Protein AF-A0A813AGC0-F1 (afdb_monomer_lite)

Sequence (281 aa):
GHTFVMYTVPADVFLQMTEVKMHEELVEAGVLTEFDEWCRTERAARELSTRKGGYVIIVESATHQSLLWAGLSMRDVPGEGEFTLDGDRVWIGRMMTQMVWSKLFYFLEHRQFHNYRFLLNAQAVYFRALDVEPIDGLVPGFDTEIDPSVDCKGFMMERFLHQNGLRNIFERDAAGWPPICFAAMSNNVVVLQALLDRKVDINQATTKPATEVNLPAKLTALGIACILRNNEAVELLLCARAQVNYKDGFGGNALHTACAGDNPRGVRLLCHARANVNQQS

Foldseek 3Di:
DDDQWKWWAWVVVVVPDPDQDFPVVCVVVVRIDTDDLCVLLVVLLVLLDLDPDDFTWIDRHRPDIDTDAFQCSLLRASLPTDDPDPVVLQVSLVSLQVSLVVSLVSCVVVVVLVVNLLSQLQVCSNCPNSPHDRDFCPQPDQDDPDDCVVCVLVSVLSSLCRRSVHPDQADADPQQDGSLLSCLSNLVLSNNVSSVVVVDDQQRWRQHAPNSNRRFGSQGSLLNNLLSLSVSSNLSSLVSPHDQCRQTNVRDGSLVSNVNNVHPSSNVSSVVSVRDPPRDD

Structure (mmCIF, N/CA/C/O backbone):
data_AF-A0A813AGC0-F1
#
_entry.id   AF-A0A813AGC0-F1
#
loop_
_atom_site.group_PDB
_atom_site.id
_atom_site.type_symbol
_atom_site.label_atom_id
_atom_site.label_alt_id
_atom_site.label_comp_id
_atom_site.label_asym_id
_atom_site.label_entity_id
_atom_site.label_seq_id
_atom_site.pdbx_PDB_ins_code
_atom_site.Cartn_x
_atom_site.Cartn_y
_atom_site.Cartn_z
_atom_site.occupancy
_atom_site.B_iso_or_equiv
_atom_site.auth_seq_id
_atom_site.auth_comp_id
_atom_site.auth_asym_id
_atom_site.auth_atom_id
_atom_site.pdbx_PDB_model_num
ATOM 1 N N . GLY A 1 1 ? -15.251 -5.584 33.536 1.00 33.78 1 GLY A N 1
ATOM 2 C CA . GLY A 1 1 ? -14.244 -4.672 32.971 1.00 33.78 1 GLY A CA 1
ATOM 3 C C . GLY A 1 1 ? -14.934 -3.353 32.761 1.00 33.78 1 GLY A C 1
ATOM 4 O O . GLY A 1 1 ? -16.037 -3.375 32.240 1.00 33.78 1 GLY A O 1
ATOM 5 N N . HIS A 1 2 ? -14.377 -2.256 33.263 1.00 31.81 2 HIS A N 1
ATOM 6 C CA . HIS A 1 2 ? -14.987 -0.943 33.080 1.00 31.81 2 HIS A CA 1
ATOM 7 C C . HIS A 1 2 ? -14.823 -0.534 31.615 1.00 31.81 2 HIS A C 1
ATOM 9 O O . HIS A 1 2 ? -13.709 -0.273 31.169 1.00 31.81 2 HIS A O 1
ATOM 15 N N . THR A 1 3 ? -15.918 -0.563 30.863 1.00 39.88 3 THR A N 1
ATOM 16 C CA . THR A 1 3 ? -16.031 0.087 29.561 1.00 39.88 3 THR A CA 1
ATOM 17 C C . THR A 1 3 ? -15.958 1.589 29.804 1.00 39.88 3 THR A C 1
ATOM 19 O O . THR A 1 3 ? -16.807 2.157 30.489 1.00 39.88 3 THR A O 1
ATOM 22 N N . PHE A 1 4 ? -14.893 2.222 29.319 1.00 44.91 4 PHE A N 1
ATOM 23 C CA . PHE A 1 4 ? -14.800 3.675 29.307 1.00 44.91 4 PHE A CA 1
ATOM 24 C C . PHE A 1 4 ? -15.655 4.175 28.149 1.00 44.91 4 PHE A C 1
ATOM 26 O O . PHE A 1 4 ? -15.356 3.897 26.990 1.00 44.91 4 PHE A O 1
ATOM 33 N N . VAL A 1 5 ? -16.738 4.866 28.486 1.00 50.81 5 VAL A N 1
ATOM 34 C CA . VAL A 1 5 ? -17.589 5.555 27.521 1.00 50.81 5 VAL A CA 1
ATOM 35 C C . VAL A 1 5 ? -16.774 6.699 26.925 1.00 50.81 5 VAL A C 1
ATOM 37 O O . VAL A 1 5 ? -16.296 7.571 27.652 1.00 50.81 5 VAL A O 1
ATOM 40 N N . MET A 1 6 ? -16.554 6.658 25.615 1.00 52.59 6 MET A N 1
ATOM 41 C CA . MET A 1 6 ? -15.842 7.712 24.895 1.00 52.59 6 MET A CA 1
ATOM 42 C C . MET A 1 6 ? -16.833 8.805 24.477 1.00 52.59 6 MET A C 1
ATOM 44 O O . MET A 1 6 ? -18.033 8.563 24.355 1.00 52.59 6 MET A O 1
ATOM 48 N N . TYR A 1 7 ? -16.332 10.016 24.241 1.00 61.09 7 TYR A N 1
ATOM 49 C CA . TYR A 1 7 ? -17.153 11.129 23.771 1.00 61.09 7 TYR A CA 1
ATOM 50 C C . TYR A 1 7 ? -16.430 11.942 22.698 1.00 61.09 7 TYR A C 1
ATOM 52 O O . TYR A 1 7 ? -15.201 12.041 22.712 1.00 61.09 7 TYR A O 1
ATOM 60 N N . THR A 1 8 ? -17.191 12.575 21.803 1.00 55.06 8 THR A N 1
ATOM 61 C CA . THR A 1 8 ? -16.670 13.572 20.851 1.00 55.06 8 THR A CA 1
ATOM 62 C C . THR A 1 8 ? -17.192 14.976 21.171 1.00 55.06 8 THR A C 1
ATOM 64 O O . THR A 1 8 ? -18.313 15.129 21.649 1.00 55.06 8 THR A O 1
ATOM 67 N N . VAL A 1 9 ? -16.374 16.003 20.896 1.00 59.22 9 VAL A N 1
ATOM 68 C CA . VAL A 1 9 ? -16.728 17.434 20.983 1.00 59.22 9 VAL A CA 1
ATOM 69 C C . VAL A 1 9 ? -16.458 18.089 19.626 1.00 59.22 9 VAL A C 1
ATOM 71 O O . VAL A 1 9 ? -15.374 17.884 19.067 1.00 59.22 9 VAL A O 1
ATOM 74 N N . PRO A 1 10 ? -17.380 18.903 19.084 1.00 58.00 10 PRO A N 1
ATOM 75 C CA . PRO A 1 10 ? -17.116 19.712 17.899 1.00 58.00 10 PRO A CA 1
ATOM 76 C C . PRO A 1 10 ? -15.896 20.632 18.082 1.00 58.00 10 PRO A C 1
ATOM 78 O O . PRO A 1 10 ? -15.748 21.313 19.095 1.00 58.00 10 PRO A O 1
ATOM 81 N N . ALA A 1 11 ? -14.999 20.665 17.093 1.00 48.38 11 ALA A N 1
ATOM 82 C CA . ALA A 1 11 ? -13.735 21.398 17.209 1.00 48.38 11 ALA A CA 1
ATOM 83 C C . ALA A 1 11 ? -13.924 22.910 17.438 1.00 48.38 11 ALA A C 1
ATOM 85 O O . ALA A 1 11 ? -13.095 23.538 18.081 1.00 48.38 11 ALA A O 1
ATOM 86 N N . ASP A 1 12 ? -15.007 23.498 16.941 1.00 53.84 12 ASP A N 1
ATOM 87 C CA . ASP A 1 12 ? -15.393 24.889 17.183 1.00 53.84 12 ASP A CA 1
ATOM 88 C C . ASP A 1 12 ? -15.776 25.153 18.643 1.00 53.84 12 ASP A C 1
ATOM 90 O O . ASP A 1 12 ? -15.388 26.190 19.177 1.00 53.84 12 ASP A O 1
ATOM 94 N N . VAL A 1 13 ? -16.446 24.205 19.307 1.00 62.44 13 VAL A N 1
ATOM 95 C CA . VAL A 1 13 ? -16.727 24.277 20.750 1.00 62.44 13 VAL A CA 1
ATOM 96 C C . VAL A 1 13 ? -15.416 24.270 21.527 1.00 62.44 13 VAL A C 1
ATOM 98 O O . VAL A 1 13 ? -15.214 25.138 22.369 1.00 62.44 13 VAL A O 1
ATOM 101 N N . PHE A 1 14 ? -14.491 23.363 21.193 1.00 59.25 14 PHE A N 1
ATOM 102 C CA . PHE A 1 14 ? -13.180 23.283 21.847 1.00 59.25 14 PHE A CA 1
ATOM 103 C C . PHE A 1 14 ? -12.310 24.523 21.600 1.00 59.25 14 PHE A C 1
ATOM 105 O O . PHE A 1 14 ? -11.710 25.057 22.525 1.00 59.25 14 PHE A O 1
ATOM 112 N N . LEU A 1 15 ? -12.263 25.031 20.367 1.00 56.47 15 LEU A N 1
ATOM 113 C CA . LEU A 1 15 ? -11.483 26.226 20.019 1.00 56.47 15 LEU A CA 1
ATOM 114 C C . LEU A 1 15 ? -12.014 27.506 20.680 1.00 56.47 15 LEU A C 1
ATOM 116 O O . LEU A 1 15 ? -11.281 28.488 20.783 1.00 56.47 15 LEU A O 1
ATOM 120 N N . GLN A 1 16 ? -13.273 27.502 21.119 1.00 67.25 16 GLN A N 1
ATOM 121 C CA . GLN A 1 16 ? -13.880 28.581 21.898 1.00 67.25 16 GLN A CA 1
ATOM 122 C C . GLN A 1 16 ? -13.709 28.391 23.413 1.00 67.25 16 GLN A C 1
ATOM 124 O O . GLN A 1 16 ? -14.067 29.288 24.177 1.00 67.25 16 GLN A O 1
ATOM 129 N N . MET A 1 17 ? -13.163 27.257 23.871 1.00 70.62 17 MET A N 1
ATOM 130 C CA . MET A 1 17 ? -12.882 27.038 25.288 1.00 70.62 17 MET A CA 1
ATOM 131 C C . MET A 1 17 ? -11.704 27.909 25.712 1.00 70.62 17 MET A C 1
ATOM 133 O O . MET A 1 17 ? -10.555 27.679 25.344 1.00 70.62 17 MET A O 1
ATOM 137 N N . THR A 1 18 ? -12.003 28.921 26.517 1.00 69.88 18 THR A N 1
ATOM 138 C CA . THR A 1 18 ? -10.994 29.772 27.154 1.00 69.88 18 THR A CA 1
ATOM 139 C C . THR A 1 18 ? -10.397 29.129 28.405 1.00 69.88 18 THR A C 1
ATOM 141 O O . THR A 1 18 ? -9.347 29.562 28.868 1.00 69.88 18 THR A O 1
ATOM 144 N N . GLU A 1 19 ? -11.053 28.096 28.941 1.00 68.25 19 GLU A N 1
ATOM 145 C CA . GLU A 1 19 ? -10.657 27.333 30.127 1.00 68.25 19 GLU A CA 1
ATOM 146 C C . GLU A 1 19 ? -10.985 25.845 29.918 1.00 68.25 19 GLU A C 1
ATOM 148 O O . GLU A 1 19 ? -11.931 25.504 29.201 1.00 68.25 19 GLU A O 1
ATOM 153 N N . VAL A 1 20 ? -10.198 24.952 30.529 1.00 60.94 20 VAL A N 1
ATOM 154 C CA . VAL A 1 20 ? -10.435 23.500 30.466 1.00 60.94 20 VAL A CA 1
ATOM 155 C C . VAL A 1 20 ? -11.707 23.179 31.251 1.00 60.94 20 VAL A C 1
ATOM 157 O O . VAL A 1 20 ? -11.738 23.388 32.460 1.00 60.94 20 VAL A O 1
ATOM 160 N N . LYS A 1 21 ? -12.736 22.661 30.570 1.00 69.12 21 LYS A N 1
ATOM 161 C CA . LYS A 1 21 ? -13.969 22.172 31.207 1.00 69.12 21 LYS A CA 1
ATOM 162 C C . LYS A 1 21 ? -13.903 20.670 31.435 1.00 69.12 21 LYS A C 1
ATOM 164 O O . LYS A 1 21 ? -13.330 19.935 30.625 1.00 69.12 21 LYS A O 1
ATOM 169 N N . MET A 1 22 ? -14.511 20.231 32.525 1.00 65.62 22 MET A N 1
ATOM 170 C CA . MET A 1 22 ? -14.626 18.830 32.905 1.00 65.62 22 MET A CA 1
ATOM 171 C C . MET A 1 22 ? -15.635 18.097 32.018 1.00 65.62 22 MET A C 1
ATOM 173 O O . MET A 1 22 ? -16.535 18.696 31.429 1.00 65.62 22 MET A O 1
ATOM 177 N N . HIS A 1 23 ? -15.495 16.770 31.944 1.00 64.19 23 HIS A N 1
ATOM 178 C CA . HIS A 1 23 ? -16.375 15.917 31.138 1.00 64.19 23 HIS A CA 1
ATOM 179 C C . HIS A 1 23 ? -17.858 16.103 31.512 1.00 64.19 23 HIS A C 1
ATOM 181 O O . HIS A 1 23 ? -18.689 16.245 30.624 1.00 64.19 23 HIS A O 1
ATOM 187 N N . GLU A 1 24 ? -18.172 16.200 32.809 1.00 74.12 24 GLU A N 1
ATOM 188 C CA . GLU A 1 24 ? -19.539 16.376 33.318 1.00 74.12 24 GLU A CA 1
ATOM 189 C C . GLU A 1 24 ? -20.174 17.669 32.799 1.00 74.12 24 GLU A C 1
ATOM 191 O O . GLU A 1 24 ? -21.316 17.663 32.350 1.00 74.12 24 GLU A O 1
ATOM 196 N N . GLU A 1 25 ? -19.406 18.760 32.775 1.00 74.94 25 GLU A N 1
ATOM 197 C CA . GLU A 1 25 ? -19.872 20.073 32.318 1.00 74.94 25 GLU A CA 1
ATOM 198 C C . GLU A 1 25 ? -20.175 20.076 30.813 1.00 74.94 25 GLU A C 1
ATOM 200 O O . GLU A 1 25 ? -21.075 20.773 30.344 1.00 74.94 25 GLU A O 1
ATOM 205 N N . LEU A 1 26 ? -19.422 19.292 30.037 1.00 72.19 26 LEU A N 1
ATOM 206 C CA . LEU A 1 26 ? -19.638 19.134 28.601 1.00 72.19 26 LEU A CA 1
ATOM 207 C C . LEU A 1 26 ? -20.802 18.167 28.297 1.00 72.19 26 LEU A C 1
ATOM 209 O O . LEU A 1 26 ? -21.486 18.353 27.287 1.00 72.19 26 LEU A O 1
ATOM 213 N N . VAL A 1 27 ? -21.065 17.181 29.169 1.00 73.56 27 VAL A N 1
ATOM 214 C CA . VAL A 1 27 ? -22.250 16.304 29.082 1.00 73.56 27 VAL A CA 1
ATOM 215 C C . VAL A 1 27 ? -23.502 17.125 29.381 1.00 73.56 27 VAL A C 1
ATOM 217 O O . VAL A 1 27 ? -24.442 17.111 28.589 1.00 73.56 27 VAL A O 1
ATOM 220 N N . GLU A 1 28 ? -23.506 17.895 30.474 1.00 79.50 28 GLU A N 1
ATOM 221 C CA . GLU A 1 28 ? -24.631 18.766 30.847 1.00 79.50 28 GLU A CA 1
ATOM 222 C C . GLU A 1 28 ? -24.927 19.828 29.785 1.00 79.50 28 GLU A C 1
ATOM 224 O O . GLU A 1 28 ? -26.087 20.150 29.528 1.00 79.50 28 GLU A O 1
ATOM 229 N N . ALA A 1 29 ? -23.891 20.345 29.121 1.00 79.06 29 ALA A N 1
ATOM 230 C CA . ALA A 1 29 ? -24.046 21.289 28.020 1.00 79.06 29 ALA A CA 1
ATOM 231 C C . ALA A 1 29 ? -24.594 20.650 26.727 1.00 79.06 29 ALA A C 1
ATOM 233 O O . ALA A 1 29 ? -24.856 21.373 25.764 1.00 79.06 29 ALA A O 1
ATOM 234 N N . GLY A 1 30 ? -24.754 19.322 26.673 1.00 75.62 30 GLY A N 1
ATOM 235 C CA . GLY A 1 30 ? -25.270 18.601 25.507 1.00 75.62 30 GLY A CA 1
ATOM 236 C C . GLY A 1 30 ? -24.356 18.674 24.282 1.00 75.62 30 GLY A C 1
ATOM 237 O O . GLY A 1 30 ? -24.814 18.482 23.157 1.00 75.62 30 GLY A O 1
ATOM 238 N N . VAL A 1 31 ? -23.075 18.995 24.484 1.00 72.25 31 VAL A N 1
ATOM 239 C CA . VAL A 1 31 ? -22.084 19.119 23.402 1.00 72.25 31 VAL A CA 1
ATOM 240 C C . VAL A 1 31 ? -21.266 17.843 23.209 1.00 72.25 31 VAL A C 1
ATOM 242 O O . VAL A 1 31 ? -20.584 17.721 22.192 1.00 72.25 31 VAL A O 1
ATOM 245 N N . LEU A 1 32 ? -21.335 16.904 24.162 1.00 60.94 32 LEU A N 1
ATOM 246 C CA . LEU A 1 32 ? -20.742 15.574 24.045 1.00 60.94 32 LEU A CA 1
ATOM 247 C C . LEU A 1 32 ? -21.699 14.597 23.368 1.00 60.94 32 LEU A C 1
ATOM 249 O O . LEU A 1 32 ? -22.874 14.516 23.714 1.00 60.94 32 LEU A O 1
ATOM 253 N N . THR A 1 33 ? -21.170 13.820 22.426 1.00 60.75 33 THR A N 1
ATOM 254 C CA . THR A 1 33 ? -21.867 12.669 21.830 1.00 60.75 33 THR A CA 1
ATOM 255 C C . THR A 1 33 ? -21.205 11.381 22.311 1.00 60.75 33 THR A C 1
ATOM 257 O O . THR A 1 33 ? -19.990 11.253 22.157 1.00 60.75 33 THR A O 1
ATOM 260 N N . GLU A 1 34 ? -21.990 10.483 22.918 1.00 58.28 34 GLU A N 1
ATOM 261 C CA . GLU A 1 34 ? -21.559 9.180 23.453 1.00 58.28 34 GLU A CA 1
ATOM 262 C C . GLU A 1 34 ? -21.082 8.238 22.335 1.00 58.28 34 GLU A C 1
ATOM 264 O O . GLU A 1 34 ? -21.604 8.272 21.220 1.00 58.28 34 GLU A O 1
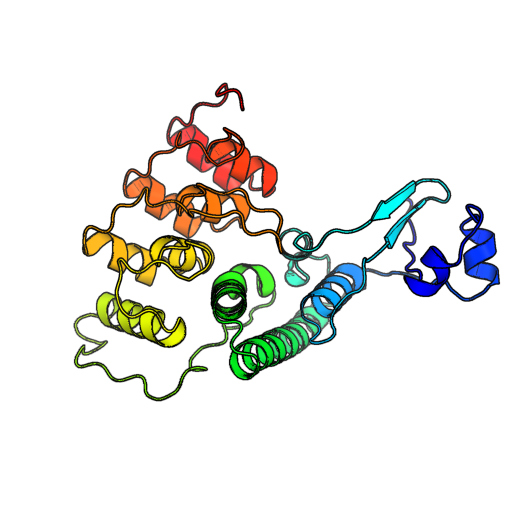ATOM 269 N N . PHE A 1 35 ? -20.061 7.433 22.621 1.00 54.59 35 PHE A N 1
ATOM 270 C CA . PHE A 1 35 ? -19.273 6.716 21.621 1.00 54.59 35 PHE A CA 1
ATOM 271 C C . PHE A 1 35 ? -19.237 5.212 21.925 1.00 54.59 35 PHE A C 1
ATOM 273 O O . PHE A 1 35 ? -18.461 4.755 22.766 1.00 54.59 35 PHE A O 1
ATOM 280 N N . ASP A 1 36 ? -20.066 4.452 21.208 1.00 49.91 36 ASP A N 1
ATOM 281 C CA . ASP A 1 36 ? -20.099 2.982 21.228 1.00 49.91 36 ASP A CA 1
ATOM 282 C C . ASP A 1 36 ? -19.210 2.378 20.111 1.00 49.91 36 ASP A C 1
ATOM 284 O O . ASP A 1 36 ? -18.580 3.110 19.346 1.00 49.91 36 ASP A O 1
ATOM 288 N N . GLU A 1 37 ? -19.134 1.040 19.984 1.00 46.91 37 GLU A N 1
ATOM 289 C CA . GLU A 1 37 ? -18.290 0.261 19.032 1.00 46.91 37 GLU A CA 1
ATOM 290 C C . GLU A 1 37 ? -18.328 0.737 17.557 1.00 46.91 37 GLU A C 1
ATOM 292 O O . GLU A 1 37 ? -17.420 0.474 16.763 1.00 46.91 37 GLU A O 1
ATOM 297 N N . TRP A 1 38 ? -19.331 1.543 17.221 1.00 53.25 38 TRP A N 1
ATOM 298 C CA . TRP A 1 38 ? -19.457 2.395 16.039 1.00 53.25 38 TRP A CA 1
ATOM 299 C C . TRP A 1 38 ? -18.263 3.371 15.801 1.00 53.25 38 TRP A C 1
ATOM 301 O O . TRP A 1 38 ? -18.062 3.863 14.685 1.00 53.25 38 TRP A O 1
ATOM 311 N N . CYS A 1 39 ? -17.393 3.560 16.799 1.00 68.25 39 CYS A N 1
ATOM 312 C CA . CYS A 1 39 ? -16.131 4.317 16.807 1.00 68.25 39 CYS A CA 1
ATOM 313 C C . CYS A 1 39 ? -15.268 4.189 15.541 1.00 68.25 39 CYS A C 1
ATOM 315 O O . CYS A 1 39 ? -14.821 5.190 14.968 1.00 68.25 39 CYS A O 1
ATOM 317 N N . ARG A 1 40 ? -14.960 2.952 15.126 1.00 78.75 40 ARG A N 1
ATOM 318 C CA . ARG A 1 40 ? -14.000 2.715 14.032 1.00 78.75 40 ARG A CA 1
ATOM 319 C C . ARG A 1 40 ? -14.590 3.170 12.702 1.00 78.75 40 ARG A C 1
ATOM 321 O O . ARG A 1 40 ? -13.905 3.819 11.910 1.00 78.75 40 ARG A O 1
ATOM 328 N N . THR A 1 41 ? -15.871 2.875 12.486 1.00 79.44 41 THR A N 1
ATOM 329 C CA . THR A 1 41 ? -16.622 3.272 11.289 1.00 79.44 41 THR A CA 1
ATOM 330 C C . THR A 1 41 ? -16.806 4.782 11.225 1.00 79.44 41 THR A C 1
ATOM 332 O O . THR A 1 41 ? -16.596 5.366 10.167 1.00 79.44 41 THR A O 1
ATOM 335 N N . GLU A 1 42 ? -17.112 5.442 12.342 1.00 76.62 42 GLU A N 1
ATOM 336 C CA . GLU A 1 42 ? -17.197 6.906 12.419 1.00 76.62 42 GLU A CA 1
ATOM 337 C C . GLU A 1 42 ? -15.865 7.601 12.154 1.00 76.62 42 GLU A C 1
ATOM 339 O O . GLU A 1 42 ? -15.805 8.549 11.366 1.00 76.62 42 GLU A O 1
ATOM 344 N N . ARG A 1 43 ? -14.777 7.114 12.761 1.00 77.94 43 ARG A N 1
ATOM 345 C CA . ARG A 1 43 ? -13.421 7.611 12.487 1.00 77.94 43 ARG A CA 1
ATOM 346 C C . ARG A 1 43 ? -13.087 7.477 11.006 1.00 77.94 43 ARG A C 1
ATOM 348 O O . ARG A 1 43 ? -12.656 8.448 10.383 1.00 77.94 43 ARG A O 1
ATOM 355 N N . ALA A 1 44 ? -13.339 6.302 10.428 1.00 83.50 44 ALA A N 1
ATOM 356 C CA . ALA A 1 44 ? -13.151 6.068 9.002 1.00 83.50 44 ALA A CA 1
ATOM 357 C C . ALA A 1 44 ? -14.026 7.006 8.155 1.00 83.50 44 ALA A C 1
ATOM 359 O O . ALA A 1 44 ? -13.533 7.599 7.198 1.00 83.50 44 ALA A O 1
ATOM 360 N N . ALA A 1 45 ? -15.288 7.220 8.536 1.00 82.75 45 ALA A N 1
ATOM 361 C CA . ALA A 1 45 ? -16.196 8.138 7.856 1.00 82.75 45 ALA A CA 1
ATOM 362 C C . ALA A 1 45 ? -15.710 9.588 7.902 1.00 82.75 45 ALA A C 1
ATOM 364 O O . ALA A 1 45 ? -15.832 10.317 6.914 1.00 82.75 45 ALA A O 1
ATOM 365 N N . ARG A 1 46 ? -15.117 10.018 9.021 1.00 79.25 46 ARG A N 1
ATOM 366 C CA . ARG A 1 46 ? -14.567 11.369 9.158 1.00 79.25 46 ARG A CA 1
ATOM 367 C C . ARG A 1 46 ? -13.360 11.584 8.255 1.00 79.25 46 ARG A C 1
ATOM 369 O O . ARG A 1 46 ? -13.293 12.624 7.601 1.00 79.25 46 ARG A O 1
ATOM 376 N N . GLU A 1 47 ? -12.451 10.614 8.193 1.00 79.81 47 GLU A N 1
ATOM 377 C CA . GLU A 1 47 ? -11.258 10.673 7.339 1.00 79.81 47 GLU A CA 1
ATOM 378 C C . GLU A 1 47 ? -11.599 10.553 5.842 1.00 79.81 47 GLU A C 1
ATOM 380 O O . GLU A 1 47 ? -11.067 11.295 5.010 1.00 79.81 47 GLU A O 1
ATOM 385 N N . LEU A 1 48 ? -12.542 9.674 5.491 1.00 86.31 48 LEU A N 1
ATOM 386 C CA . LEU A 1 48 ? -13.024 9.483 4.119 1.00 86.31 48 LEU A CA 1
ATOM 387 C C . LEU A 1 48 ? -14.033 10.557 3.683 1.00 86.31 48 LEU A C 1
ATOM 389 O O . LEU A 1 48 ? -14.411 10.611 2.513 1.00 86.31 48 LEU A O 1
ATOM 393 N N . SER A 1 49 ? -14.445 11.459 4.577 1.00 83.50 49 SER A N 1
ATOM 394 C CA . SER A 1 49 ? -15.338 12.568 4.243 1.00 83.50 49 SER A CA 1
ATOM 395 C C . SER A 1 49 ? -14.709 13.497 3.205 1.00 83.50 49 SER A C 1
ATOM 397 O O . SER A 1 49 ? -13.525 13.830 3.265 1.00 83.50 49 SER A O 1
ATOM 399 N N . THR A 1 50 ? -15.505 13.996 2.261 1.00 78.50 50 THR A N 1
ATOM 400 C CA . THR A 1 50 ? -15.068 15.007 1.282 1.00 78.50 50 THR A CA 1
ATOM 401 C C . THR A 1 50 ? -14.886 16.399 1.901 1.00 78.50 50 THR A C 1
ATOM 403 O O . THR A 1 50 ? -14.241 17.257 1.299 1.00 78.50 50 THR A O 1
ATOM 406 N N . ARG A 1 51 ? -15.387 16.632 3.125 1.00 70.19 51 ARG A N 1
ATOM 407 C CA . ARG A 1 51 ? -15.235 17.905 3.847 1.00 70.19 51 ARG A CA 1
ATOM 408 C C . ARG A 1 51 ? -13.807 18.063 4.380 1.00 70.19 51 ARG A C 1
ATOM 410 O O . ARG A 1 51 ? -13.287 17.169 5.044 1.00 70.19 51 ARG A O 1
ATOM 417 N N . LYS A 1 52 ? -13.180 19.223 4.150 1.00 56.75 52 LYS A N 1
ATOM 418 C CA . LYS A 1 52 ? -11.889 19.560 4.771 1.00 56.75 52 LYS A CA 1
ATOM 419 C C . LYS A 1 52 ? -12.066 19.745 6.281 1.00 56.75 52 LYS A C 1
ATOM 421 O O . LYS A 1 52 ? -12.776 20.651 6.697 1.00 56.75 52 LYS A O 1
ATOM 426 N N . GLY A 1 53 ? -11.357 18.938 7.066 1.00 53.56 53 GLY A N 1
ATOM 427 C CA . GLY A 1 53 ? -10.987 19.277 8.437 1.00 53.56 53 GLY A CA 1
ATOM 428 C C . GLY A 1 53 ? -12.019 18.932 9.507 1.00 53.56 53 GLY A C 1
ATOM 429 O O . GLY A 1 53 ? -13.139 19.437 9.547 1.00 53.56 53 GLY A O 1
ATOM 430 N N . GLY A 1 54 ? -11.586 18.086 10.425 1.00 51.31 54 GLY A N 1
ATOM 431 C CA . GLY A 1 54 ? -11.987 18.106 11.821 1.00 51.31 54 GLY A CA 1
ATOM 432 C C . GLY A 1 54 ? -11.049 17.177 12.550 1.00 51.31 54 GLY A C 1
ATOM 433 O O . GLY A 1 54 ? -10.959 16.007 12.190 1.00 51.31 54 GLY A O 1
ATOM 434 N N . TYR A 1 55 ? -10.319 17.713 13.516 1.00 53.34 55 TYR A N 1
ATOM 435 C CA . TYR A 1 55 ? -9.605 16.873 14.457 1.00 53.34 55 TYR A CA 1
ATOM 436 C C . TYR A 1 55 ? -10.644 16.100 15.265 1.00 53.34 55 TYR A C 1
ATOM 438 O O . TYR A 1 55 ? -11.655 16.675 15.672 1.00 53.34 55 TYR A O 1
ATOM 446 N N . VAL A 1 56 ? -10.425 14.802 15.449 1.00 57.22 56 VAL A N 1
ATOM 447 C CA . VAL A 1 56 ? -11.228 14.029 16.397 1.00 57.22 56 VAL A CA 1
ATOM 448 C C . VAL A 1 56 ? -10.532 14.175 17.737 1.00 57.22 56 VAL A C 1
ATOM 450 O O . VAL A 1 56 ? -9.350 13.874 17.845 1.00 57.22 56 VAL A O 1
ATOM 453 N N . ILE A 1 57 ? -11.230 14.685 18.741 1.00 58.72 57 ILE A N 1
ATOM 454 C CA . ILE A 1 57 ? -10.737 14.640 20.115 1.00 58.72 57 ILE A CA 1
ATOM 455 C C . ILE A 1 57 ? -11.240 13.322 20.692 1.00 58.72 57 ILE A C 1
ATOM 457 O O . ILE A 1 57 ? -12.446 13.081 20.681 1.00 58.72 57 ILE A O 1
ATOM 461 N N . ILE A 1 58 ? -10.326 12.472 21.153 1.00 58.91 58 ILE A N 1
ATOM 462 C CA . ILE A 1 58 ? -10.677 11.335 21.999 1.00 58.91 58 ILE A CA 1
ATOM 463 C C . ILE A 1 58 ? -10.613 11.813 23.443 1.00 58.91 58 ILE A C 1
ATOM 465 O O . ILE A 1 58 ? -9.582 12.308 23.897 1.00 58.91 58 ILE A O 1
ATOM 469 N N . VAL A 1 59 ? -11.711 11.635 24.168 1.00 57.28 59 VAL A N 1
ATOM 470 C CA . VAL A 1 59 ? -11.760 11.804 25.621 1.00 57.28 59 VAL A CA 1
ATOM 471 C C . VAL A 1 59 ? -11.762 10.408 26.243 1.00 57.28 59 VAL A C 1
ATOM 473 O O . VAL A 1 59 ? -12.778 9.721 26.205 1.00 57.28 59 VAL A O 1
ATOM 476 N N . GLU A 1 60 ? -10.615 9.964 26.762 1.00 55.19 60 GLU A N 1
ATOM 477 C CA . GLU A 1 60 ? -10.467 8.648 27.414 1.00 55.19 60 GLU A CA 1
ATOM 478 C C . GLU A 1 60 ? -10.842 8.707 28.901 1.00 55.19 60 GLU A C 1
ATOM 480 O O . GLU A 1 60 ? -11.263 7.717 29.497 1.00 55.19 60 GLU A O 1
ATOM 485 N N . SER A 1 61 ? -10.690 9.880 29.517 1.00 53.81 61 SER A N 1
ATOM 486 C CA . SER A 1 61 ? -11.164 10.166 30.869 1.00 53.81 61 SER A CA 1
ATOM 487 C C . SER A 1 61 ? -11.361 11.668 31.062 1.00 53.81 61 SER A C 1
ATOM 489 O O . SER A 1 61 ? -10.934 12.474 30.232 1.00 53.81 61 SER A O 1
ATOM 491 N N . ALA A 1 62 ? -11.940 12.062 32.200 1.00 54.44 62 ALA A N 1
ATOM 492 C CA . ALA A 1 62 ? -12.104 13.470 32.562 1.00 54.44 62 ALA A CA 1
ATOM 493 C C . ALA A 1 62 ? -10.787 14.276 32.542 1.00 54.44 62 ALA A C 1
ATOM 495 O O . ALA A 1 62 ? -10.825 15.493 32.387 1.00 54.44 62 ALA A O 1
ATOM 496 N N . THR A 1 63 ? -9.628 13.617 32.659 1.00 63.56 63 THR A N 1
ATOM 497 C CA . THR A 1 63 ? -8.299 14.252 32.647 1.00 63.56 63 THR A CA 1
ATOM 498 C C . THR A 1 63 ? -7.419 13.823 31.473 1.00 63.56 63 THR A C 1
ATOM 500 O O . THR A 1 63 ? -6.289 14.301 31.360 1.00 63.56 63 THR A O 1
ATOM 503 N N . HIS A 1 64 ? -7.902 12.939 30.595 1.00 55.19 64 HIS A N 1
ATOM 504 C CA . HIS A 1 64 ? -7.129 12.416 29.473 1.00 55.19 64 HIS A CA 1
ATOM 505 C C . HIS A 1 64 ? -7.860 12.648 28.153 1.00 55.19 64 HIS A C 1
ATOM 507 O O . HIS A 1 64 ? -8.752 11.894 27.764 1.00 55.19 64 HIS A O 1
ATOM 513 N N . GLN A 1 65 ? -7.465 13.725 27.479 1.00 58.44 65 GLN A N 1
ATOM 514 C CA . GLN A 1 65 ? -7.972 14.121 26.172 1.00 58.44 65 GLN A CA 1
ATOM 515 C C . GLN A 1 65 ? -6.806 14.099 25.187 1.00 58.44 65 GLN A C 1
ATOM 517 O O . GLN A 1 65 ? -5.759 14.697 25.447 1.00 58.44 65 GLN A O 1
ATOM 522 N N . SER A 1 66 ? -6.972 13.416 24.061 1.00 61.16 66 SER A N 1
ATOM 523 C CA . SER A 1 66 ? -5.958 13.318 23.018 1.00 61.16 66 SER A CA 1
ATOM 524 C C . SER A 1 66 ? -6.526 13.766 21.673 1.00 61.16 66 SER A C 1
ATOM 526 O O . SER A 1 66 ? -7.684 13.527 21.332 1.00 61.16 66 SER A O 1
ATOM 528 N N . LEU A 1 67 ? -5.705 14.474 20.899 1.00 56.16 67 LEU A N 1
ATOM 529 C CA . LEU A 1 67 ? -6.045 14.836 19.530 1.00 56.16 67 LEU A CA 1
ATOM 530 C C . LEU A 1 67 ? -5.724 13.640 18.634 1.00 56.16 67 LEU A C 1
ATOM 532 O O . LEU A 1 67 ? -4.565 13.232 18.535 1.00 56.16 67 LEU A O 1
ATOM 536 N N . LEU A 1 68 ? -6.724 13.096 17.954 1.00 58.62 68 LEU A N 1
ATOM 537 C CA . LEU A 1 68 ? -6.518 12.091 16.928 1.00 58.62 68 LEU A CA 1
ATOM 538 C C . LEU A 1 68 ? -5.979 12.770 15.666 1.00 58.62 68 LEU A C 1
ATOM 540 O O . LEU A 1 68 ? -6.619 13.649 15.079 1.00 58.62 68 LEU A O 1
ATOM 544 N N . TRP A 1 69 ? -4.795 12.345 15.243 1.00 55.00 69 TRP A N 1
ATOM 545 C CA . TRP A 1 69 ? -4.188 12.766 13.984 1.00 55.00 69 TRP A CA 1
ATOM 546 C C . TRP A 1 69 ? -4.703 11.917 12.815 1.00 55.00 69 TRP A C 1
ATOM 548 O O . TRP A 1 69 ? -5.044 10.744 12.986 1.00 55.00 69 TRP A O 1
ATOM 558 N N . ALA A 1 70 ? -4.724 12.509 11.617 1.00 51.59 70 ALA A N 1
ATOM 559 C CA . ALA A 1 70 ? -5.029 11.799 10.378 1.00 51.59 70 ALA A CA 1
ATOM 560 C C . ALA A 1 70 ? -4.035 10.637 10.157 1.00 51.59 70 ALA A C 1
ATOM 562 O O . ALA A 1 70 ? -2.831 10.794 10.370 1.00 51.59 70 ALA A O 1
ATOM 563 N N . GLY A 1 71 ? -4.548 9.461 9.775 1.00 53.38 71 GLY A N 1
ATOM 564 C CA . GLY A 1 71 ? -3.757 8.246 9.532 1.00 53.38 71 GLY A CA 1
ATOM 565 C C . GLY A 1 71 ? -3.909 7.145 10.590 1.00 53.38 71 GLY A C 1
ATOM 566 O O . GLY A 1 71 ? -3.509 6.008 10.342 1.00 53.38 71 GLY A O 1
ATOM 567 N N . LEU A 1 72 ? -4.541 7.426 11.737 1.00 54.19 72 LEU A N 1
ATOM 568 C CA . LEU A 1 72 ? -4.851 6.404 12.747 1.00 54.19 72 LEU A CA 1
ATOM 569 C C . LEU A 1 72 ? -5.957 5.437 12.292 1.00 54.19 72 LEU A C 1
ATOM 571 O O . LEU A 1 72 ? -5.990 4.301 12.767 1.00 54.19 72 LEU A O 1
ATOM 575 N N . SER A 1 73 ? -6.843 5.820 11.359 1.00 60.16 73 SER A N 1
ATOM 576 C CA . SER A 1 73 ? -7.848 4.888 10.808 1.00 60.16 73 SER A CA 1
ATOM 577 C C . SER A 1 73 ? -7.241 3.660 10.129 1.00 60.16 73 SER A C 1
ATOM 579 O O . SER A 1 73 ? -7.848 2.597 10.162 1.00 60.16 73 SER A O 1
ATOM 581 N N . MET A 1 74 ? -6.034 3.771 9.562 1.00 69.19 74 MET A N 1
ATOM 582 C CA . MET A 1 74 ? -5.352 2.641 8.922 1.00 69.19 74 MET A CA 1
ATOM 583 C C . MET A 1 74 ? -4.837 1.607 9.930 1.00 69.19 74 MET A C 1
ATOM 585 O O . MET A 1 74 ? -4.553 0.474 9.545 1.00 69.19 74 MET A O 1
ATOM 589 N N . ARG A 1 75 ? -4.723 1.982 11.212 1.00 73.38 75 ARG A N 1
ATOM 590 C CA . ARG A 1 75 ? -4.415 1.051 12.304 1.00 73.38 75 ARG A CA 1
ATOM 591 C C . ARG A 1 75 ? -5.677 0.384 12.842 1.00 73.38 75 ARG A C 1
ATOM 593 O O . ARG A 1 75 ? -5.700 -0.835 12.964 1.00 73.38 75 ARG A O 1
ATOM 600 N N . ASP A 1 76 ? -6.728 1.168 13.089 1.00 78.50 76 ASP A N 1
ATOM 601 C CA . ASP A 1 76 ? -7.978 0.690 13.695 1.00 78.50 76 ASP A CA 1
ATOM 602 C C . ASP A 1 76 ? -9.128 0.611 12.686 1.00 78.50 76 ASP A C 1
ATOM 604 O O . ASP A 1 76 ? -10.155 1.283 12.823 1.00 78.50 76 ASP A O 1
ATOM 608 N N . VAL A 1 77 ? -8.962 -0.203 11.648 1.00 86.62 77 VAL A N 1
ATOM 609 C CA . VAL A 1 77 ? -9.968 -0.302 10.585 1.00 86.62 77 VAL A CA 1
ATOM 610 C C . VAL A 1 77 ? -11.263 -0.957 11.090 1.00 86.62 77 VAL A C 1
ATOM 612 O O . VAL A 1 77 ? -11.201 -1.832 11.961 1.00 86.62 77 VAL A O 1
ATOM 615 N N . PRO A 1 78 ? -12.440 -0.576 10.549 1.00 88.06 78 PRO A N 1
ATOM 616 C CA . PRO A 1 78 ? -13.731 -1.050 11.054 1.00 88.06 78 PRO A CA 1
ATOM 617 C C . PRO A 1 78 ? -13.897 -2.569 11.069 1.00 88.06 78 PRO A C 1
ATOM 619 O O . PRO A 1 78 ? -14.438 -3.113 12.025 1.00 88.06 78 PRO A O 1
ATOM 622 N N . GLY A 1 79 ? -13.399 -3.274 10.050 1.00 88.88 79 GLY A N 1
ATOM 623 C CA . GLY A 1 79 ? -13.562 -4.727 9.964 1.00 88.88 79 GLY A CA 1
ATOM 624 C C . GLY A 1 79 ? -12.793 -5.520 11.019 1.00 88.88 79 GLY A C 1
ATOM 625 O O . GLY A 1 79 ? -13.136 -6.669 11.275 1.00 88.88 79 GLY A O 1
ATOM 626 N N . GLU A 1 80 ? -11.789 -4.936 11.669 1.00 87.81 80 GLU A N 1
ATOM 627 C CA . GLU A 1 80 ? -11.059 -5.599 12.760 1.00 87.81 80 GLU A CA 1
ATOM 628 C C . GLU A 1 80 ? -11.655 -5.310 14.147 1.00 87.81 80 GLU A C 1
ATOM 630 O O . GLU A 1 80 ? -11.080 -5.722 15.151 1.00 87.81 80 GLU A O 1
ATOM 635 N N . GLY A 1 81 ? -12.784 -4.596 14.215 1.00 83.19 81 GLY A N 1
ATOM 636 C CA . GLY A 1 81 ? -13.544 -4.429 15.451 1.00 83.19 81 GLY A CA 1
ATOM 637 C C . GLY A 1 81 ? -14.213 -5.724 15.918 1.00 83.19 81 GLY A C 1
ATOM 638 O O . GLY A 1 81 ? -14.355 -6.683 15.152 1.00 83.19 81 GLY A O 1
ATOM 639 N N . GLU A 1 82 ? -14.642 -5.734 17.178 1.00 78.62 82 GLU A N 1
ATOM 640 C CA . GLU A 1 82 ? -15.582 -6.736 17.678 1.00 78.62 82 GLU A CA 1
ATOM 641 C C . GLU A 1 82 ? -16.983 -6.401 17.147 1.00 78.62 82 GLU A C 1
ATOM 643 O O . GLU A 1 82 ? -17.352 -5.234 17.040 1.00 78.62 82 GLU A O 1
ATOM 648 N N . PHE A 1 83 ? -17.727 -7.424 16.726 1.00 73.00 83 PHE A N 1
ATOM 649 C CA . PHE A 1 83 ? -19.078 -7.275 16.192 1.00 73.00 83 PHE A CA 1
ATOM 650 C C . PHE A 1 83 ? -20.020 -8.088 17.063 1.00 73.00 83 PHE A C 1
ATOM 652 O O . PHE A 1 83 ? -19.854 -9.301 17.187 1.00 73.00 83 PHE A O 1
ATOM 659 N N . THR A 1 84 ? -21.033 -7.431 17.621 1.00 75.00 84 THR A N 1
ATOM 660 C CA . THR A 1 84 ? -22.090 -8.124 18.369 1.00 75.00 84 THR A CA 1
ATOM 661 C C . THR A 1 84 ? -22.982 -8.951 17.431 1.00 75.00 84 THR A C 1
ATOM 663 O O . THR A 1 84 ? -23.457 -10.023 17.808 1.00 75.00 84 THR A O 1
ATOM 666 N N . LEU A 1 85 ? -23.191 -8.481 16.193 1.00 73.38 85 LEU A N 1
ATOM 667 C CA . LEU A 1 85 ? -23.965 -9.165 15.157 1.00 73.38 85 LEU A CA 1
ATOM 668 C C . LEU A 1 85 ? -23.143 -9.299 13.869 1.00 73.38 85 LEU A C 1
ATOM 670 O O . LEU A 1 85 ? -22.741 -8.304 13.268 1.00 73.38 85 LEU A O 1
ATOM 674 N N . ASP A 1 86 ? -22.973 -10.527 13.374 1.00 71.69 86 ASP A N 1
ATOM 675 C CA . ASP A 1 86 ? -22.218 -10.789 12.135 1.00 71.69 86 ASP A CA 1
ATOM 676 C C . ASP A 1 86 ? -22.800 -10.065 10.904 1.00 71.69 86 ASP A C 1
ATOM 678 O O . ASP A 1 86 ? -22.072 -9.718 9.972 1.00 71.69 86 ASP A O 1
ATOM 682 N N . GLY A 1 87 ? -24.110 -9.788 10.906 1.00 76.25 87 GLY A N 1
ATOM 683 C CA . GLY A 1 87 ? -24.787 -9.052 9.835 1.00 76.25 87 GLY A CA 1
ATOM 684 C C . GLY A 1 87 ? -24.332 -7.595 9.688 1.00 76.25 87 GLY A C 1
ATOM 685 O O . GLY A 1 87 ? -24.389 -7.050 8.581 1.00 76.25 87 GLY A O 1
ATOM 686 N N . ASP A 1 88 ? -23.827 -6.974 10.756 1.00 80.56 88 ASP A N 1
ATOM 687 C CA . ASP A 1 88 ? -23.387 -5.573 10.739 1.00 80.56 88 ASP A CA 1
ATOM 688 C C . ASP A 1 88 ? -22.117 -5.396 9.904 1.00 80.56 88 ASP A C 1
ATOM 690 O O . ASP A 1 88 ? -21.936 -4.372 9.245 1.00 80.56 88 ASP A O 1
ATOM 694 N N . ARG A 1 89 ? -21.276 -6.434 9.826 1.00 84.25 89 ARG A N 1
ATOM 695 C CA . ARG A 1 89 ? -20.060 -6.448 9.002 1.00 84.25 89 ARG A CA 1
ATOM 696 C C . ARG A 1 89 ? -20.361 -6.172 7.531 1.00 84.25 89 ARG A C 1
ATOM 698 O O . ARG A 1 89 ? -19.653 -5.394 6.895 1.00 84.25 89 ARG A O 1
ATOM 705 N N . VAL A 1 90 ? -21.452 -6.738 7.013 1.00 87.19 90 VAL A N 1
ATOM 706 C CA . VAL A 1 90 ? -21.896 -6.528 5.625 1.00 87.19 90 VAL A CA 1
ATOM 707 C C . VAL A 1 90 ? -22.340 -5.079 5.406 1.00 87.19 90 VAL A C 1
ATOM 709 O O . VAL A 1 90 ? -22.006 -4.470 4.387 1.00 87.19 90 VAL A O 1
ATOM 712 N N . TRP A 1 91 ? -23.076 -4.498 6.356 1.00 85.44 91 TRP A N 1
ATOM 713 C CA . TRP A 1 91 ? -23.515 -3.102 6.277 1.00 85.44 91 TRP A CA 1
ATOM 714 C C . TRP A 1 91 ? -22.345 -2.125 6.365 1.00 85.44 91 TRP A C 1
ATOM 716 O O . TRP A 1 91 ? -22.252 -1.219 5.533 1.00 85.44 91 TRP A O 1
ATOM 726 N N . ILE A 1 92 ? -21.411 -2.352 7.291 1.00 88.56 92 ILE A N 1
ATOM 727 C CA . ILE A 1 92 ? -20.183 -1.560 7.407 1.00 88.56 92 ILE A CA 1
ATOM 728 C C . ILE A 1 92 ? -19.353 -1.682 6.126 1.00 88.56 92 ILE A C 1
ATOM 730 O O . ILE A 1 92 ? -18.896 -0.666 5.608 1.00 88.56 92 ILE A O 1
ATOM 734 N N . GLY A 1 93 ? -19.228 -2.879 5.546 1.00 91.06 93 GLY A N 1
ATOM 735 C CA . GLY A 1 93 ? -18.575 -3.085 4.249 1.00 91.06 93 GLY A CA 1
ATOM 736 C C . GLY A 1 93 ? -19.185 -2.232 3.132 1.00 91.06 93 GLY A C 1
ATOM 737 O O . GLY A 1 93 ? -18.469 -1.529 2.413 1.00 91.06 93 GLY A O 1
ATOM 738 N N . ARG A 1 94 ? -20.520 -2.199 3.030 1.00 90.62 94 ARG A N 1
ATOM 739 C CA . ARG A 1 94 ? -21.237 -1.350 2.057 1.00 90.62 94 ARG A CA 1
ATOM 740 C C . ARG A 1 94 ? -20.997 0.139 2.299 1.00 90.62 94 ARG A C 1
ATOM 742 O O . ARG A 1 94 ? -20.739 0.873 1.345 1.00 90.62 94 ARG A O 1
ATOM 749 N N . MET A 1 95 ? -21.056 0.588 3.553 1.00 89.25 95 MET A N 1
ATOM 750 C CA . MET A 1 95 ? -20.785 1.983 3.917 1.00 89.25 95 MET A CA 1
ATOM 751 C C . MET A 1 95 ? -19.350 2.377 3.565 1.00 89.25 95 MET A C 1
ATOM 753 O O . MET A 1 95 ? -19.135 3.391 2.903 1.00 89.25 95 MET A O 1
ATOM 757 N N . MET A 1 96 ? -18.373 1.551 3.940 1.00 92.00 96 MET A N 1
ATOM 758 C CA . MET A 1 96 ? -16.960 1.762 3.625 1.00 92.00 96 MET A CA 1
ATOM 759 C C . MET A 1 96 ? -16.728 1.834 2.117 1.00 92.00 96 MET A C 1
ATOM 761 O O . MET A 1 96 ? -16.039 2.743 1.657 1.00 92.00 96 MET A O 1
ATOM 765 N N . THR A 1 97 ? -17.363 0.953 1.340 1.00 94.31 97 THR A N 1
ATOM 766 C CA . THR A 1 97 ? -17.301 0.986 -0.130 1.00 94.31 97 THR A CA 1
ATOM 767 C C . THR A 1 97 ? -17.784 2.331 -0.670 1.00 94.31 97 THR A C 1
ATOM 769 O O . THR A 1 97 ? -17.076 2.972 -1.442 1.00 94.31 97 THR A O 1
ATOM 772 N N . GLN A 1 98 ? -18.952 2.807 -0.227 1.00 91.94 98 GLN A N 1
ATOM 773 C CA . GLN A 1 98 ? -19.517 4.089 -0.670 1.00 91.94 98 GLN A CA 1
ATOM 774 C C . GLN A 1 98 ? -18.632 5.285 -0.295 1.00 91.94 98 GLN A C 1
ATOM 776 O O . GLN A 1 98 ? -18.452 6.203 -1.100 1.00 91.94 98 GLN A O 1
ATOM 781 N N . MET A 1 99 ? -18.052 5.280 0.908 1.00 92.25 99 MET A N 1
ATOM 782 C CA . MET A 1 99 ? -17.177 6.357 1.381 1.00 92.25 99 MET A CA 1
ATOM 783 C C . MET A 1 99 ? -15.850 6.394 0.620 1.00 92.25 99 MET A C 1
ATOM 785 O O . MET A 1 99 ? -15.450 7.461 0.149 1.00 92.25 99 MET A O 1
ATOM 789 N N . VAL A 1 100 ? -15.195 5.242 0.438 1.00 94.50 100 VAL A N 1
ATOM 790 C CA . VAL A 1 100 ? -13.962 5.140 -0.358 1.00 94.50 100 VAL A CA 1
ATOM 791 C C . VAL A 1 100 ? -14.235 5.532 -1.809 1.00 94.50 100 VAL A C 1
ATOM 793 O O . VAL A 1 100 ? -13.514 6.371 -2.347 1.00 94.50 100 VAL A O 1
ATOM 796 N N . TRP A 1 101 ? -15.307 5.013 -2.418 1.00 94.94 101 TRP A N 1
ATOM 797 C CA . TRP A 1 101 ? -15.734 5.369 -3.775 1.00 94.94 101 TRP A CA 1
ATOM 798 C C . TRP A 1 101 ? -15.901 6.883 -3.931 1.00 94.94 101 TRP A C 1
ATOM 800 O O . TRP A 1 101 ? -15.245 7.506 -4.766 1.00 94.94 101 TRP A O 1
ATOM 810 N N . SER A 1 102 ? -16.711 7.502 -3.070 1.00 93.62 102 SER A N 1
ATOM 811 C CA . SER A 1 102 ? -16.981 8.945 -3.113 1.00 93.62 102 SER A CA 1
ATOM 812 C C . SER A 1 102 ? -15.706 9.776 -2.959 1.00 93.62 102 SER A C 1
ATOM 814 O O . SER A 1 102 ? -15.522 10.785 -3.643 1.00 93.62 102 SER A O 1
ATOM 816 N N . LYS A 1 103 ? -14.791 9.349 -2.082 1.00 93.38 103 LYS A N 1
ATOM 817 C CA . LYS A 1 103 ? -13.525 10.045 -1.837 1.00 93.38 103 LYS A CA 1
ATOM 818 C C . LYS A 1 103 ? -12.539 9.901 -3.000 1.00 93.38 103 LYS A C 1
ATOM 820 O O . LYS A 1 103 ? -11.853 10.872 -3.323 1.00 93.38 103 LYS A O 1
ATOM 825 N N . LEU A 1 104 ? -12.494 8.740 -3.658 1.00 95.44 104 LEU A N 1
ATOM 826 C CA . LEU A 1 104 ? -11.699 8.525 -4.871 1.00 95.44 104 LEU A CA 1
ATOM 827 C C . LEU A 1 104 ? -12.162 9.448 -6.005 1.00 95.44 104 LEU A C 1
ATOM 829 O O . LEU A 1 104 ? -11.329 10.146 -6.587 1.00 95.44 104 LEU A O 1
ATOM 833 N N . PHE A 1 105 ? -13.473 9.533 -6.258 1.00 94.81 105 PHE A N 1
ATOM 834 C CA . PHE A 1 105 ? -14.029 10.473 -7.241 1.00 94.81 105 PHE A CA 1
ATOM 835 C C . PHE A 1 105 ? -13.719 11.924 -6.889 1.00 94.81 105 PHE A C 1
ATOM 837 O O . PHE A 1 105 ? -13.219 12.661 -7.737 1.00 94.81 105 PHE A O 1
ATOM 844 N N . TYR A 1 106 ? -13.905 12.310 -5.626 1.00 94.38 106 TYR A N 1
ATOM 845 C CA . TYR A 1 106 ? -13.543 13.645 -5.158 1.00 94.38 106 TYR A CA 1
ATOM 846 C C . TYR A 1 106 ? -12.075 13.984 -5.467 1.00 94.38 106 TYR A C 1
ATOM 848 O O . TYR A 1 106 ? -11.784 15.078 -5.959 1.00 94.38 106 TYR A O 1
ATOM 856 N N . PHE A 1 107 ? -11.136 13.062 -5.223 1.00 94.81 107 PHE A N 1
ATOM 857 C CA . PHE A 1 107 ? -9.728 13.296 -5.547 1.00 94.81 107 PHE A CA 1
ATOM 858 C C . PHE A 1 107 ? -9.479 13.435 -7.053 1.00 94.81 107 PHE A C 1
ATOM 860 O O . PHE A 1 107 ? -8.690 14.298 -7.443 1.00 94.81 107 PHE A O 1
ATOM 867 N N . LEU A 1 108 ? -10.148 12.641 -7.893 1.00 95.06 108 LEU A N 1
ATOM 868 C CA . LEU A 1 108 ? -10.051 12.753 -9.353 1.00 95.06 108 LEU A CA 1
ATOM 869 C C . LEU A 1 108 ? -10.595 14.098 -9.858 1.00 95.06 108 LEU A C 1
ATOM 871 O O . LEU A 1 108 ? -9.891 14.802 -10.584 1.00 95.06 108 LEU A O 1
ATOM 875 N N . GLU A 1 109 ? -11.791 14.499 -9.420 1.00 95.19 109 GLU A N 1
ATOM 876 C CA . GLU A 1 109 ? -12.438 15.770 -9.791 1.00 95.19 109 GLU A CA 1
ATOM 877 C C . GLU A 1 109 ? -11.575 16.985 -9.431 1.00 95.19 109 GLU A C 1
ATOM 879 O O . GLU A 1 109 ? -11.444 17.930 -10.211 1.00 95.19 109 GLU A O 1
ATOM 884 N N . HIS A 1 110 ? -10.916 16.935 -8.271 1.00 94.62 110 HIS A N 1
ATOM 885 C CA . HIS A 1 110 ? -10.063 18.013 -7.769 1.00 94.62 110 HIS A CA 1
ATOM 886 C C . HIS A 1 110 ? -8.592 17.868 -8.184 1.00 94.62 110 HIS A C 1
ATOM 888 O O . HIS A 1 110 ? -7.744 18.617 -7.695 1.00 94.62 110 HIS A O 1
ATOM 894 N N . ARG A 1 111 ? -8.267 16.917 -9.076 1.00 95.38 111 ARG A N 1
ATOM 895 C CA . ARG A 1 111 ? -6.906 16.659 -9.590 1.00 95.38 111 ARG A CA 1
ATOM 896 C C . ARG A 1 111 ? -5.873 16.368 -8.488 1.00 95.38 111 ARG A C 1
ATOM 898 O O . ARG A 1 111 ? -4.681 16.631 -8.650 1.00 95.38 111 ARG A O 1
ATOM 905 N N . GLN A 1 112 ? -6.308 15.792 -7.368 1.00 93.81 112 GLN A N 1
ATOM 906 C CA . GLN A 1 112 ? -5.457 15.371 -6.250 1.00 93.81 112 GLN A CA 1
ATOM 907 C C . GLN A 1 112 ? -4.893 13.964 -6.497 1.00 93.81 112 GLN A C 1
ATOM 909 O O . GLN A 1 112 ? -5.168 13.020 -5.759 1.00 93.81 112 GLN A O 1
ATOM 914 N N . PHE A 1 113 ? -4.098 13.811 -7.558 1.00 94.62 113 PHE A N 1
ATOM 915 C CA . PHE A 1 113 ? -3.690 12.490 -8.050 1.00 94.62 113 PHE A CA 1
ATOM 916 C C . PHE A 1 113 ? -2.851 11.672 -7.061 1.00 94.62 113 PHE A C 1
ATOM 918 O O . PHE A 1 113 ? -2.956 10.452 -7.055 1.00 94.62 113 PHE A O 1
ATOM 925 N N . HIS A 1 114 ? -2.022 12.312 -6.228 1.00 94.12 114 HIS A N 1
ATOM 926 C CA . HIS A 1 114 ? -1.285 11.593 -5.182 1.00 94.12 114 HIS A CA 1
ATOM 927 C C . HIS A 1 114 ? -2.246 10.961 -4.168 1.00 94.12 114 HIS A C 1
ATOM 929 O O . HIS A 1 114 ? -2.190 9.759 -3.936 1.00 94.12 114 HIS A O 1
ATOM 935 N N . ASN A 1 115 ? -3.180 11.755 -3.636 1.00 93.12 115 ASN A N 1
ATOM 936 C CA . ASN A 1 115 ? -4.156 11.296 -2.650 1.00 93.12 115 ASN A CA 1
ATOM 937 C C . ASN A 1 115 ? -5.089 10.223 -3.231 1.00 93.12 115 ASN A C 1
ATOM 939 O O . ASN A 1 115 ? -5.407 9.252 -2.550 1.00 93.12 115 ASN A O 1
ATOM 943 N N . TYR A 1 116 ? -5.463 10.363 -4.508 1.00 95.75 116 TYR A N 1
ATOM 944 C CA . TYR A 1 116 ? -6.177 9.327 -5.252 1.00 95.75 116 TYR A CA 1
ATOM 945 C C . TYR A 1 116 ? -5.385 8.013 -5.298 1.00 95.75 116 TYR A C 1
ATOM 947 O O . TYR A 1 116 ? -5.904 6.994 -4.857 1.00 95.75 116 TYR A O 1
ATOM 955 N N . ARG A 1 117 ? -4.124 8.030 -5.765 1.00 96.12 117 ARG A N 1
ATOM 956 C CA . ARG A 1 117 ? -3.270 6.826 -5.807 1.00 96.12 117 ARG A CA 1
ATOM 957 C C . ARG A 1 117 ? -3.106 6.220 -4.420 1.00 96.12 117 ARG A C 1
ATOM 959 O O . ARG A 1 117 ? -3.207 5.011 -4.261 1.00 96.12 117 ARG A O 1
ATOM 966 N N . PHE A 1 118 ? -2.867 7.051 -3.414 1.00 94.50 118 PHE A N 1
ATOM 967 C CA . PHE A 1 118 ? -2.699 6.600 -2.042 1.00 94.50 118 PHE A CA 1
ATOM 968 C C . PHE A 1 118 ? -3.951 5.863 -1.542 1.00 94.50 118 PHE A C 1
ATOM 970 O O . PHE A 1 118 ? -3.851 4.714 -1.125 1.00 94.50 118 PHE A O 1
ATOM 977 N N . LEU A 1 119 ? -5.141 6.461 -1.669 1.00 94.56 119 LEU A N 1
ATOM 978 C CA . LEU A 1 119 ? -6.392 5.821 -1.249 1.00 94.56 119 LEU A CA 1
ATOM 979 C C . LEU A 1 119 ? -6.730 4.580 -2.090 1.00 94.56 119 LEU A C 1
ATOM 981 O O . LEU A 1 119 ? -7.136 3.566 -1.527 1.00 94.56 119 LEU A O 1
ATOM 985 N N . LEU A 1 120 ? -6.517 4.632 -3.409 1.00 96.94 120 LEU A N 1
ATOM 986 C CA . LEU A 1 120 ? -6.767 3.515 -4.327 1.00 96.94 120 LEU A CA 1
ATOM 987 C C . LEU A 1 120 ? -5.964 2.277 -3.916 1.00 96.94 120 LEU A C 1
ATOM 989 O O . LEU A 1 120 ? -6.490 1.166 -3.925 1.00 96.94 120 LEU A O 1
ATOM 993 N N . ASN A 1 121 ? -4.703 2.469 -3.524 1.00 96.75 121 ASN A N 1
ATOM 994 C CA . ASN A 1 121 ? -3.838 1.375 -3.098 1.00 96.75 121 ASN A CA 1
ATOM 995 C C . ASN A 1 121 ? -3.993 1.040 -1.608 1.00 96.75 121 ASN A C 1
ATOM 997 O O . ASN A 1 121 ? -3.641 -0.057 -1.206 1.00 96.75 121 ASN A O 1
ATOM 1001 N N . ALA A 1 122 ? -4.557 1.915 -0.777 1.00 94.25 122 ALA A N 1
ATOM 1002 C CA . ALA A 1 122 ? -4.814 1.622 0.635 1.00 94.25 122 ALA A CA 1
ATOM 1003 C C . ALA A 1 122 ? -6.090 0.788 0.878 1.00 94.25 122 ALA A C 1
ATOM 1005 O O . ALA A 1 122 ? -6.409 0.473 2.024 1.00 94.25 122 ALA A O 1
ATOM 1006 N N . GLN A 1 123 ? -6.832 0.404 -0.166 1.00 94.81 123 GLN A N 1
ATOM 1007 C CA . GLN A 1 123 ? -8.098 -0.333 -0.031 1.00 94.81 123 GLN A CA 1
ATOM 1008 C C . GLN A 1 123 ? -7.961 -1.661 0.724 1.00 94.81 123 GLN A C 1
ATOM 1010 O O . GLN A 1 123 ? -8.822 -1.984 1.537 1.00 94.81 123 GLN A O 1
ATOM 1015 N N . ALA A 1 124 ? -6.851 -2.388 0.536 1.00 93.06 124 ALA A N 1
ATOM 1016 C CA . ALA A 1 124 ? -6.567 -3.623 1.276 1.00 93.06 124 ALA A CA 1
ATOM 1017 C C . ALA A 1 124 ? -6.496 -3.409 2.802 1.00 93.06 124 ALA A C 1
ATOM 1019 O O . ALA A 1 124 ? -6.721 -4.337 3.578 1.00 93.06 124 ALA A O 1
ATOM 1020 N N . VAL A 1 125 ? -6.191 -2.183 3.235 1.00 92.44 125 VAL A N 1
ATOM 1021 C CA . VAL A 1 125 ? -6.221 -1.784 4.642 1.00 92.44 125 VAL A CA 1
ATOM 1022 C C . VAL A 1 125 ? -7.659 -1.460 5.046 1.00 92.44 125 VAL A C 1
ATOM 1024 O O . VAL A 1 125 ? -8.190 -2.108 5.942 1.00 92.44 125 VAL A O 1
ATOM 1027 N N . TYR A 1 126 ? -8.326 -0.535 4.347 1.00 92.25 126 TYR A N 1
ATOM 1028 C CA . TYR A 1 126 ? -9.682 -0.079 4.698 1.00 92.25 126 TYR A CA 1
ATOM 1029 C C . TYR A 1 126 ? -10.758 -1.175 4.669 1.00 92.25 126 TYR A C 1
ATOM 1031 O O . TYR A 1 126 ? -11.710 -1.107 5.445 1.00 92.25 126 TYR A O 1
ATOM 1039 N N . PHE A 1 127 ? -10.622 -2.168 3.789 1.00 94.56 127 PHE A N 1
ATOM 1040 C CA . PHE A 1 127 ? -11.586 -3.263 3.622 1.00 94.56 127 PHE A CA 1
ATOM 1041 C C . PHE A 1 127 ? -11.200 -4.545 4.356 1.00 94.56 127 PHE A C 1
ATOM 1043 O O . PHE A 1 127 ? -11.886 -5.564 4.243 1.00 94.56 127 PHE A O 1
ATOM 1050 N N . ARG A 1 128 ? -10.110 -4.519 5.127 1.00 93.44 128 ARG A N 1
ATOM 1051 C CA . ARG A 1 128 ? -9.652 -5.684 5.878 1.00 93.44 128 ARG A CA 1
ATOM 1052 C C . ARG A 1 128 ? -10.766 -6.208 6.781 1.00 93.44 128 ARG A C 1
ATOM 1054 O O . ARG A 1 128 ? -11.378 -5.447 7.524 1.00 93.44 128 ARG A O 1
ATOM 1061 N N . ALA A 1 129 ? -11.005 -7.516 6.701 1.00 92.50 129 ALA A N 1
ATOM 1062 C CA . ALA A 1 129 ? -12.057 -8.223 7.428 1.00 92.50 129 ALA A CA 1
ATOM 1063 C C . ALA A 1 129 ? -13.499 -7.732 7.154 1.00 92.50 129 ALA A C 1
ATOM 1065 O O . ALA A 1 129 ? -14.399 -8.063 7.916 1.00 92.50 129 ALA A O 1
ATOM 1066 N N . LEU A 1 130 ? -13.764 -6.994 6.069 1.00 91.31 130 LEU A N 1
ATOM 1067 C CA . LEU A 1 130 ? -15.130 -6.608 5.669 1.00 91.31 130 LEU A CA 1
ATOM 1068 C C . LEU A 1 130 ? -15.707 -7.449 4.518 1.00 91.31 130 LEU A C 1
ATOM 1070 O O . LEU A 1 130 ? -16.858 -7.231 4.161 1.00 91.31 130 LEU A O 1
ATOM 1074 N N . ASP A 1 131 ? -14.938 -8.399 3.967 1.00 90.25 131 ASP A N 1
ATOM 1075 C CA . ASP A 1 131 ? -15.319 -9.217 2.798 1.00 90.25 131 ASP A CA 1
ATOM 1076 C C . ASP A 1 131 ? -15.809 -8.361 1.610 1.00 90.25 131 ASP A C 1
ATOM 1078 O O . ASP A 1 131 ? -16.849 -8.598 1.002 1.00 90.25 131 ASP A O 1
ATOM 1082 N N . VAL A 1 132 ? -15.066 -7.285 1.331 1.00 93.69 132 VAL A N 1
ATOM 1083 C CA . VAL A 1 132 ? -15.356 -6.322 0.264 1.00 93.69 132 VAL A CA 1
ATOM 1084 C C . VAL A 1 132 ? -14.291 -6.438 -0.818 1.00 93.69 132 VAL A C 1
ATOM 1086 O O . VAL A 1 132 ? -13.092 -6.353 -0.536 1.00 93.69 132 VAL A O 1
ATOM 1089 N N . GLU A 1 133 ? -14.732 -6.584 -2.065 1.00 92.00 133 GLU A N 1
ATOM 1090 C CA . GLU A 1 133 ? -13.845 -6.512 -3.222 1.00 92.00 133 GLU A CA 1
ATOM 1091 C C . GLU A 1 133 ? -13.319 -5.077 -3.417 1.00 92.00 133 GLU A C 1
ATOM 1093 O O . GLU A 1 133 ? -14.092 -4.117 -3.323 1.00 92.00 133 GLU A O 1
ATOM 1098 N N . PRO A 1 134 ? -12.014 -4.890 -3.699 1.00 93.25 134 PRO A N 1
ATOM 1099 C CA . PRO A 1 134 ? -11.464 -3.573 -3.986 1.00 93.25 134 PRO A CA 1
ATOM 1100 C C . PRO A 1 134 ? -12.150 -2.902 -5.177 1.00 93.25 13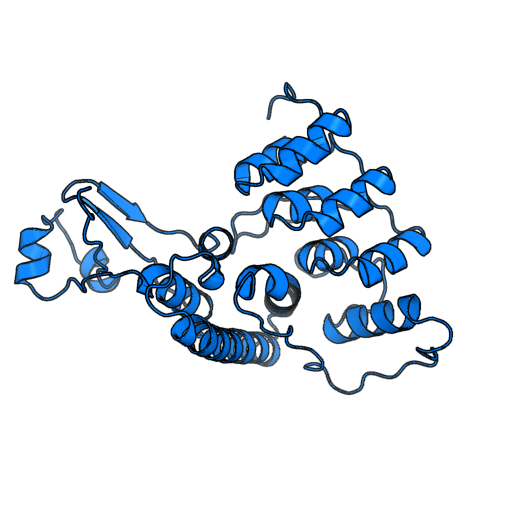4 PRO A C 1
ATOM 1102 O O . PRO A 1 134 ? -12.410 -3.521 -6.207 1.00 93.25 134 PRO A O 1
ATOM 1105 N N . ILE A 1 135 ? -12.368 -1.597 -5.058 1.00 94.62 135 ILE A N 1
ATOM 1106 C CA . ILE A 1 135 ? -12.848 -0.749 -6.142 1.00 94.62 135 ILE A CA 1
ATOM 1107 C C . ILE A 1 135 ? -11.757 -0.652 -7.207 1.00 94.62 135 ILE A C 1
ATOM 1109 O O . ILE A 1 135 ? -10.608 -0.307 -6.915 1.00 94.62 135 ILE A O 1
ATOM 1113 N N . ASP A 1 136 ? -12.146 -0.905 -8.451 1.00 91.12 136 ASP A N 1
ATOM 1114 C CA . ASP A 1 136 ? -11.279 -0.884 -9.623 1.00 91.12 136 ASP A CA 1
ATOM 1115 C C . ASP A 1 136 ? -12.036 -0.314 -10.839 1.00 91.12 136 ASP A C 1
ATOM 1117 O O . ASP A 1 136 ? -13.253 -0.130 -10.806 1.00 91.12 136 ASP A O 1
ATOM 1121 N N . GLY A 1 137 ? -11.324 -0.017 -11.926 1.00 92.81 137 GLY A N 1
ATOM 1122 C CA . GLY A 1 137 ? -11.926 0.442 -13.182 1.00 92.81 137 GLY A CA 1
ATOM 1123 C C . GLY A 1 137 ? -12.433 1.888 -13.160 1.00 92.81 137 GLY A C 1
ATOM 1124 O O . GLY A 1 137 ? -13.249 2.254 -14.002 1.00 92.81 137 GLY A O 1
ATOM 1125 N N . LEU A 1 138 ? -11.958 2.714 -12.224 1.00 93.69 138 LEU A N 1
ATOM 1126 C CA . LEU A 1 138 ? -12.357 4.121 -12.091 1.00 93.69 138 LEU A CA 1
ATOM 1127 C C . LEU A 1 138 ? -11.812 5.007 -13.214 1.00 93.69 138 LEU A C 1
ATOM 1129 O O . LEU A 1 138 ? -12.451 5.988 -13.596 1.00 93.69 138 LEU A O 1
ATOM 1133 N N . VAL A 1 139 ? -10.630 4.678 -13.741 1.00 94.62 139 VAL A N 1
ATOM 1134 C CA . VAL A 1 139 ? -10.027 5.389 -14.872 1.00 94.62 139 VAL A CA 1
ATOM 1135 C C . VAL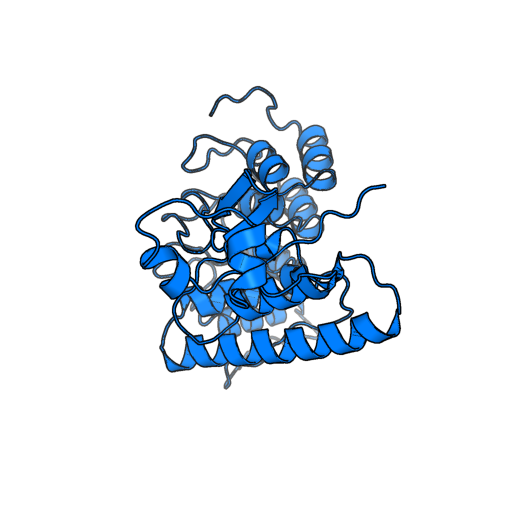 A 1 139 ? -10.457 4.697 -16.171 1.00 94.62 139 VAL A C 1
ATOM 1137 O O . VAL A 1 139 ? -10.036 3.559 -16.413 1.00 94.62 139 VAL A O 1
ATOM 1140 N N . PRO A 1 140 ? -11.281 5.342 -17.019 1.00 95.00 140 PRO A N 1
ATOM 1141 C CA . PRO A 1 140 ? -11.762 4.741 -18.260 1.00 95.00 140 PRO A CA 1
ATOM 1142 C C . PRO A 1 140 ? -10.653 4.646 -19.317 1.00 95.00 140 PRO A C 1
ATOM 1144 O O . PRO A 1 140 ? -9.570 5.207 -19.156 1.00 95.00 140 PRO A O 1
ATOM 1147 N N . GLY A 1 141 ? -10.939 3.949 -20.421 1.00 95.25 141 GLY A N 1
ATOM 1148 C CA . GLY A 1 141 ? -10.040 3.880 -21.578 1.00 95.25 141 GLY A CA 1
ATOM 1149 C C . GLY A 1 141 ? -8.786 3.038 -21.352 1.00 95.25 141 GLY A C 1
ATOM 1150 O O . GLY A 1 141 ? -7.749 3.346 -21.928 1.00 95.25 141 GLY A O 1
ATOM 1151 N N . PHE A 1 142 ? -8.862 2.019 -20.489 1.00 96.25 142 PHE A N 1
ATOM 1152 C CA . PHE A 1 142 ? -7.794 1.028 -20.392 1.00 96.25 142 PHE A CA 1
ATOM 1153 C C . PHE A 1 142 ? -7.759 0.201 -21.676 1.00 96.25 142 PHE A C 1
ATOM 1155 O O . PHE A 1 142 ? -8.764 -0.418 -22.027 1.00 96.25 142 PHE A O 1
ATOM 1162 N N . ASP A 1 143 ? -6.612 0.202 -22.343 1.00 94.31 143 ASP A N 1
ATOM 1163 C CA . ASP A 1 143 ? -6.360 -0.534 -23.574 1.00 94.31 143 ASP A CA 1
ATOM 1164 C C . ASP A 1 143 ? -4.953 -1.140 -23.510 1.00 94.31 143 ASP A C 1
ATOM 1166 O O . ASP A 1 143 ? -4.014 -0.485 -23.052 1.00 94.31 143 ASP A O 1
ATOM 1170 N N . THR A 1 144 ? -4.824 -2.405 -23.900 1.00 95.44 144 THR A N 1
ATOM 1171 C CA . THR A 1 144 ? -3.569 -3.167 -23.856 1.00 95.44 144 THR A CA 1
ATOM 1172 C C . THR A 1 144 ? -3.581 -4.260 -24.917 1.00 95.44 144 THR A C 1
ATOM 1174 O O . THR A 1 144 ? -4.608 -4.886 -25.175 1.00 95.44 144 THR A O 1
ATOM 1177 N N . GLU A 1 145 ? -2.416 -4.522 -25.505 1.00 95.75 145 GLU A N 1
ATOM 1178 C CA . GLU A 1 145 ? -2.210 -5.635 -26.438 1.00 95.75 145 GLU A CA 1
ATOM 1179 C C . GLU A 1 145 ? -1.946 -6.969 -25.712 1.00 95.75 145 GLU A C 1
ATOM 1181 O O . GLU A 1 145 ? -1.880 -8.023 -26.349 1.00 95.75 145 GLU A O 1
ATOM 1186 N N . ILE A 1 146 ? -1.771 -6.948 -24.385 1.00 95.94 146 ILE A N 1
ATOM 1187 C CA . ILE A 1 146 ? -1.464 -8.143 -23.598 1.00 95.94 146 ILE A CA 1
ATOM 1188 C C . ILE A 1 146 ? -2.723 -8.995 -23.425 1.00 95.94 146 ILE A C 1
ATOM 1190 O O . ILE A 1 146 ? -3.679 -8.594 -22.764 1.00 95.94 146 ILE A O 1
ATOM 1194 N N . ASP A 1 147 ? -2.684 -10.224 -23.941 1.00 94.19 147 ASP A N 1
ATOM 1195 C CA . ASP A 1 147 ? -3.707 -11.231 -23.664 1.00 94.19 147 ASP A CA 1
ATOM 1196 C C . ASP A 1 147 ? -3.596 -11.709 -22.198 1.00 94.19 147 ASP A C 1
ATOM 1198 O O . ASP A 1 147 ? -2.575 -12.308 -21.824 1.00 94.19 147 ASP A O 1
ATOM 1202 N N . PRO A 1 148 ? -4.626 -11.496 -21.352 1.00 94.69 148 PRO A N 1
ATOM 1203 C CA . PRO A 1 148 ? -4.595 -11.900 -19.946 1.00 94.69 148 PRO A CA 1
ATOM 1204 C C . PRO A 1 148 ? -4.489 -13.419 -19.747 1.00 94.69 148 PRO A C 1
ATOM 1206 O O . PRO A 1 148 ? -4.070 -13.857 -18.675 1.00 94.69 148 PRO A O 1
ATOM 1209 N N . SER A 1 149 ? -4.839 -14.234 -20.747 1.00 94.88 149 SER A N 1
ATOM 1210 C CA . SER A 1 149 ? -4.661 -15.691 -20.704 1.00 94.88 149 SER A CA 1
ATOM 1211 C C . SER A 1 149 ? -3.212 -16.130 -20.952 1.00 94.88 149 SER A C 1
ATOM 1213 O O . SER A 1 149 ? -2.828 -17.222 -20.530 1.00 94.88 149 SER A O 1
ATOM 1215 N N . VAL A 1 150 ? -2.399 -15.275 -21.586 1.00 96.25 150 VAL A N 1
ATOM 1216 C CA . VAL A 1 150 ? -0.992 -15.543 -21.930 1.00 96.25 150 VAL A CA 1
ATOM 1217 C C . VAL A 1 150 ? -0.039 -14.916 -20.913 1.00 96.25 150 VAL A C 1
ATOM 1219 O O . VAL A 1 150 ? 0.840 -15.603 -20.393 1.00 96.25 150 VAL A O 1
ATOM 1222 N N . ASP A 1 151 ? -0.214 -13.630 -20.597 1.00 96.00 151 ASP A N 1
ATOM 1223 C CA . ASP A 1 151 ? 0.574 -12.912 -19.586 1.00 96.00 151 ASP A CA 1
ATOM 1224 C C . ASP A 1 151 ? -0.342 -12.149 -18.622 1.00 96.00 151 ASP A C 1
ATOM 1226 O O . ASP A 1 151 ? -0.467 -10.923 -18.645 1.00 96.00 151 ASP A O 1
ATOM 1230 N N . CYS A 1 152 ? -0.966 -12.903 -17.715 1.00 95.00 152 CYS A N 1
ATOM 1231 C CA . CYS A 1 152 ? -1.801 -12.347 -16.651 1.00 95.00 152 CYS A CA 1
ATOM 1232 C C . CYS A 1 152 ? -1.041 -11.317 -15.791 1.00 95.00 152 CYS A C 1
ATOM 1234 O O . CYS A 1 152 ? -1.591 -10.280 -15.423 1.00 95.00 152 CYS A O 1
ATOM 1236 N N . LYS A 1 153 ? 0.249 -11.545 -15.502 1.00 96.38 153 LYS A N 1
ATOM 1237 C CA . LYS A 1 153 ? 1.061 -10.621 -14.692 1.00 96.38 153 LYS A CA 1
ATOM 1238 C C . LYS A 1 153 ? 1.272 -9.284 -15.400 1.00 96.38 153 LYS A C 1
ATOM 1240 O O . LYS A 1 153 ? 1.119 -8.236 -14.775 1.00 96.38 153 LYS A O 1
ATOM 1245 N N . GLY A 1 154 ? 1.640 -9.316 -16.680 1.00 96.94 154 GLY A N 1
ATOM 1246 C CA . GLY A 1 154 ? 1.799 -8.129 -17.516 1.00 96.94 154 GLY A CA 1
ATOM 1247 C C . GLY A 1 154 ? 0.497 -7.353 -17.655 1.00 96.94 154 GLY A C 1
ATOM 1248 O O . GLY A 1 154 ? 0.493 -6.151 -17.399 1.00 96.94 154 GLY A O 1
ATOM 1249 N N . PHE A 1 155 ? -0.610 -8.047 -17.933 1.00 97.56 155 PHE A N 1
ATOM 1250 C CA . PHE A 1 155 ? -1.938 -7.439 -18.020 1.00 97.56 155 PHE A CA 1
ATOM 1251 C C . PHE A 1 155 ? -2.318 -6.717 -16.721 1.00 97.56 155 PHE A C 1
ATOM 1253 O O . PHE A 1 155 ? -2.681 -5.540 -16.735 1.00 97.56 155 PHE A O 1
ATOM 1260 N N . MET A 1 156 ? -2.178 -7.392 -15.574 1.00 97.25 156 MET A N 1
ATOM 1261 C CA . MET A 1 156 ? -2.496 -6.803 -14.269 1.00 97.25 156 MET A CA 1
ATOM 1262 C C . MET A 1 156 ? -1.586 -5.618 -13.935 1.00 97.25 156 MET A C 1
ATOM 1264 O O . MET A 1 156 ? -2.041 -4.646 -13.333 1.00 97.25 156 MET A O 1
ATOM 1268 N N . MET A 1 157 ? -0.316 -5.664 -14.341 1.00 97.62 157 MET A N 1
ATOM 1269 C CA . MET A 1 157 ? 0.618 -4.553 -14.167 1.00 97.62 157 MET A CA 1
ATOM 1270 C C . MET A 1 157 ? 0.238 -3.340 -15.027 1.00 97.62 157 MET A C 1
ATOM 1272 O O . MET A 1 157 ? 0.234 -2.224 -14.509 1.00 97.62 157 MET A O 1
ATOM 1276 N N . GLU A 1 158 ? -0.097 -3.519 -16.307 1.00 97.56 158 GLU A N 1
ATOM 1277 C CA . GLU A 1 158 ? -0.528 -2.407 -17.167 1.00 97.56 158 GLU A CA 1
ATOM 1278 C C . GLU A 1 158 ? -1.850 -1.811 -16.693 1.00 97.56 158 GLU A C 1
ATOM 1280 O O . GLU A 1 158 ? -1.973 -0.588 -16.597 1.00 97.56 158 GLU A O 1
ATOM 1285 N N . ARG A 1 159 ? -2.798 -2.659 -16.274 1.00 97.50 159 ARG A N 1
ATOM 1286 C CA . ARG A 1 159 ? -4.046 -2.213 -15.644 1.00 97.50 159 ARG A CA 1
ATOM 1287 C C . ARG A 1 159 ? -3.772 -1.403 -14.382 1.00 97.50 159 ARG A C 1
ATOM 1289 O O . ARG A 1 159 ? -4.352 -0.336 -14.205 1.00 97.50 159 ARG A O 1
ATOM 1296 N N . PHE A 1 160 ? -2.855 -1.862 -13.531 1.00 97.88 160 PHE A N 1
ATOM 1297 C CA . PHE A 1 160 ? -2.436 -1.135 -12.335 1.00 97.88 160 PHE A CA 1
ATOM 1298 C C . PHE A 1 160 ? -1.834 0.234 -12.671 1.00 97.88 160 PHE A C 1
ATOM 1300 O O . PHE A 1 160 ? -2.218 1.229 -12.053 1.00 97.88 160 PHE A O 1
ATOM 1307 N N . LEU A 1 161 ? -0.915 0.312 -13.640 1.00 97.75 161 LEU A N 1
ATOM 1308 C CA . LEU A 1 161 ? -0.309 1.580 -14.056 1.00 97.75 161 LEU A CA 1
ATOM 1309 C C . LEU A 1 161 ? -1.372 2.540 -14.598 1.00 97.75 161 LEU A C 1
ATOM 1311 O O . LEU A 1 161 ? -1.397 3.701 -14.190 1.00 97.75 161 LEU A O 1
ATOM 1315 N N . HIS A 1 162 ? -2.290 2.043 -15.431 1.00 97.69 162 HIS A N 1
ATOM 1316 C CA . HIS A 1 162 ? -3.399 2.817 -15.990 1.00 97.69 162 HIS A CA 1
ATOM 1317 C C . HIS A 1 162 ? -4.340 3.355 -14.911 1.00 97.69 162 HIS A C 1
ATOM 1319 O O . HIS A 1 162 ? -4.598 4.556 -14.865 1.00 97.69 162 HIS A O 1
ATOM 1325 N N . GLN A 1 163 ? -4.802 2.501 -13.994 1.00 97.44 163 GLN A N 1
ATOM 1326 C CA . GLN A 1 163 ? -5.700 2.909 -12.906 1.00 97.44 163 GLN A CA 1
ATOM 1327 C C . GLN A 1 163 ? -5.029 3.866 -11.921 1.00 97.44 163 GLN A C 1
ATOM 1329 O O . GLN A 1 163 ? -5.703 4.709 -11.334 1.00 97.44 163 GLN A O 1
ATOM 1334 N N . ASN A 1 164 ? -3.701 3.795 -11.782 1.00 97.19 164 ASN A N 1
ATOM 1335 C CA . ASN A 1 164 ? -2.908 4.776 -11.048 1.00 97.19 164 ASN A CA 1
ATOM 1336 C C . ASN A 1 164 ? -2.535 6.006 -11.894 1.00 97.19 164 ASN A C 1
ATOM 1338 O O . ASN A 1 164 ? -1.932 6.933 -11.364 1.00 97.19 164 ASN A O 1
ATOM 1342 N N . GLY A 1 165 ? -2.829 6.058 -13.192 1.00 96.00 165 GLY A N 1
ATOM 1343 C CA . GLY A 1 165 ? -2.392 7.137 -14.083 1.00 96.00 165 GLY A CA 1
ATOM 1344 C C . GLY A 1 165 ? -0.871 7.340 -14.088 1.00 96.00 165 GLY A C 1
ATOM 1345 O O . GLY A 1 165 ? -0.409 8.481 -14.048 1.00 96.00 165 GLY A O 1
ATOM 1346 N N . LEU A 1 166 ? -0.099 6.255 -14.014 1.00 96.19 166 LEU A N 1
ATOM 1347 C CA . LEU A 1 166 ? 1.364 6.235 -14.100 1.00 96.19 166 LEU A CA 1
ATOM 1348 C C . LEU A 1 166 ? 1.765 5.840 -15.523 1.00 96.19 166 LEU A C 1
ATOM 1350 O O . LEU A 1 166 ? 1.202 4.907 -16.087 1.00 96.19 166 LEU A O 1
ATOM 1354 N N . ARG A 1 167 ? 2.746 6.526 -16.113 1.00 92.88 167 ARG A N 1
ATOM 1355 C CA . ARG A 1 167 ? 3.130 6.310 -17.519 1.00 92.88 167 ARG A CA 1
ATOM 1356 C C . ARG A 1 167 ? 4.029 5.098 -17.707 1.00 92.88 167 ARG A C 1
ATOM 1358 O O . ARG A 1 167 ? 4.086 4.545 -18.797 1.00 92.88 167 ARG A O 1
ATOM 1365 N N . ASN A 1 168 ? 4.804 4.741 -16.686 1.00 95.00 168 ASN A N 1
ATOM 1366 C CA . ASN A 1 168 ? 5.714 3.601 -16.719 1.00 95.00 168 ASN A CA 1
ATOM 1367 C C . ASN A 1 168 ? 6.116 3.163 -15.301 1.00 95.00 168 ASN A C 1
ATOM 1369 O O . ASN A 1 168 ? 5.827 3.833 -14.312 1.00 95.00 168 ASN A O 1
ATOM 1373 N N . ILE A 1 169 ? 6.840 2.046 -15.225 1.00 96.12 169 ILE A N 1
ATOM 1374 C CA . ILE A 1 169 ? 7.275 1.397 -13.978 1.00 96.12 169 ILE A CA 1
ATOM 1375 C C . ILE A 1 169 ? 8.377 2.146 -13.203 1.00 96.12 169 ILE A C 1
ATOM 1377 O O . ILE A 1 169 ? 8.696 1.753 -12.082 1.00 96.12 169 ILE A O 1
ATOM 1381 N N . PHE A 1 170 ? 8.962 3.206 -13.767 1.00 94.00 170 PHE A N 1
ATOM 1382 C CA . PHE A 1 170 ? 10.050 3.982 -13.156 1.00 94.00 170 PHE A CA 1
ATOM 1383 C C . PHE A 1 170 ? 9.620 5.390 -12.719 1.00 94.00 170 PHE A C 1
ATOM 1385 O O . PHE A 1 170 ? 10.383 6.089 -12.048 1.00 94.00 170 PHE A O 1
ATOM 1392 N N . 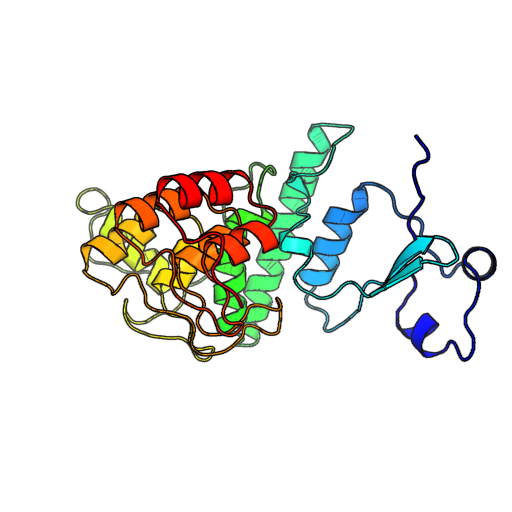GLU A 1 171 ? 8.422 5.830 -13.107 1.00 91.94 171 GLU A N 1
ATOM 1393 C CA . GLU A 1 171 ? 7.938 7.179 -12.832 1.00 91.94 171 GLU A CA 1
ATOM 1394 C C . GLU A 1 171 ? 7.592 7.359 -11.353 1.00 91.94 171 GLU A C 1
ATOM 1396 O O . GLU A 1 171 ? 6.829 6.592 -10.770 1.00 91.94 171 GLU A O 1
ATOM 1401 N N . ARG A 1 172 ? 8.115 8.431 -10.758 1.00 94.62 172 ARG A N 1
ATOM 1402 C CA . ARG A 1 172 ? 7.682 8.8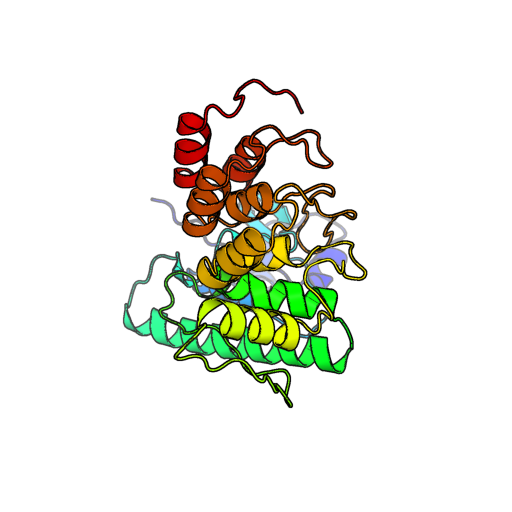99 -9.443 1.00 94.62 172 ARG A CA 1
ATOM 1403 C C . ARG A 1 172 ? 6.580 9.925 -9.608 1.00 94.62 172 ARG A C 1
ATOM 1405 O O . ARG A 1 172 ? 6.679 10.800 -10.466 1.00 94.62 172 ARG A O 1
ATOM 1412 N N . ASP A 1 173 ? 5.579 9.868 -8.744 1.00 94.94 173 ASP A N 1
ATOM 1413 C CA . ASP A 1 173 ? 4.565 10.914 -8.707 1.00 94.94 173 ASP A CA 1
ATOM 1414 C C . ASP A 1 173 ? 5.103 12.235 -8.109 1.00 94.94 173 ASP A C 1
ATOM 1416 O O . ASP A 1 173 ? 6.262 12.350 -7.697 1.00 94.94 173 ASP A O 1
ATOM 1420 N N . ALA A 1 174 ? 4.248 13.258 -8.031 1.00 92.94 174 ALA A N 1
ATOM 1421 C CA . ALA A 1 174 ? 4.623 14.570 -7.496 1.00 92.94 174 ALA A CA 1
ATOM 1422 C C . ALA A 1 174 ? 5.037 14.548 -6.007 1.00 92.94 174 ALA A C 1
ATOM 1424 O O . ALA A 1 174 ? 5.786 15.428 -5.560 1.00 92.94 174 ALA A O 1
ATOM 1425 N N . ALA A 1 175 ? 4.583 13.551 -5.241 1.00 92.88 175 ALA A N 1
ATOM 1426 C CA . ALA A 1 175 ? 4.995 13.311 -3.860 1.00 92.88 175 ALA A CA 1
ATOM 1427 C C . ALA A 1 175 ? 6.255 12.429 -3.771 1.00 92.88 175 ALA A C 1
ATOM 1429 O O . ALA A 1 175 ? 6.751 12.152 -2.681 1.00 92.88 175 ALA A O 1
ATOM 1430 N N . GLY A 1 176 ? 6.817 12.008 -4.905 1.00 95.69 176 GLY A N 1
ATOM 1431 C CA . GLY A 1 176 ? 8.041 11.227 -4.954 1.00 95.69 176 GLY A CA 1
ATOM 1432 C C . GLY A 1 176 ? 7.844 9.729 -4.761 1.00 95.69 176 GLY A C 1
ATOM 1433 O O . GLY A 1 176 ? 8.827 9.039 -4.478 1.00 95.69 176 GLY A O 1
ATOM 1434 N N . TRP A 1 177 ? 6.621 9.220 -4.888 1.00 96.94 177 TRP A N 1
ATOM 1435 C CA . TRP A 1 177 ? 6.305 7.803 -4.718 1.00 96.94 177 TRP A CA 1
ATOM 1436 C C . TRP A 1 177 ? 6.521 7.032 -6.025 1.00 96.94 177 TRP A C 1
ATOM 1438 O O . TRP A 1 177 ? 5.934 7.407 -7.041 1.00 96.94 177 TRP A O 1
ATOM 1448 N N . PRO A 1 178 ? 7.357 5.976 -6.031 1.00 97.06 178 PRO A N 1
ATOM 1449 C CA . PRO A 1 178 ? 7.532 5.106 -7.190 1.00 97.06 178 PRO A CA 1
ATOM 1450 C C . PRO A 1 178 ? 6.412 4.046 -7.275 1.00 97.06 178 PRO A C 1
ATOM 1452 O O . PRO A 1 178 ? 5.774 3.744 -6.260 1.00 97.06 178 PRO A O 1
ATOM 1455 N N . PRO A 1 179 ? 6.197 3.398 -8.436 1.00 97.62 179 PRO A N 1
ATOM 1456 C CA . PRO A 1 179 ? 5.075 2.474 -8.636 1.00 97.62 179 PRO A CA 1
ATOM 1457 C C . PRO A 1 179 ? 5.147 1.242 -7.724 1.00 97.62 179 PRO A C 1
ATOM 1459 O O . PRO A 1 179 ? 4.126 0.774 -7.225 1.00 97.62 179 PRO A O 1
ATOM 1462 N N . ILE A 1 180 ? 6.359 0.762 -7.430 1.00 97.88 180 ILE A N 1
ATOM 1463 C CA . ILE A 1 180 ? 6.585 -0.386 -6.539 1.00 97.88 180 ILE A CA 1
ATOM 1464 C C . ILE A 1 180 ? 6.101 -0.135 -5.100 1.00 97.88 180 ILE A C 1
ATOM 1466 O O . ILE A 1 180 ? 5.637 -1.060 -4.434 1.00 97.88 180 ILE A O 1
ATOM 1470 N N . CYS A 1 181 ? 6.138 1.116 -4.630 1.00 97.50 181 CYS A N 1
ATOM 1471 C CA . CYS A 1 181 ? 5.619 1.497 -3.315 1.00 97.50 181 CYS A CA 1
ATOM 1472 C C . CYS A 1 181 ? 4.086 1.410 -3.265 1.00 97.50 181 CYS A C 1
ATOM 1474 O O . CYS A 1 181 ? 3.536 0.903 -2.289 1.00 97.50 181 CYS A O 1
ATOM 1476 N N . PHE A 1 182 ? 3.400 1.841 -4.327 1.00 97.69 182 PHE A N 1
ATOM 1477 C CA . PHE A 1 182 ? 1.946 1.694 -4.458 1.00 97.69 182 PHE A CA 1
ATOM 1478 C C . PHE A 1 182 ? 1.530 0.220 -4.596 1.00 97.69 182 PHE A C 1
ATOM 1480 O O . PHE A 1 182 ? 0.582 -0.214 -3.947 1.00 97.69 182 PHE A O 1
ATOM 1487 N N . ALA A 1 183 ? 2.284 -0.585 -5.352 1.00 97.81 183 ALA A N 1
ATOM 1488 C CA . ALA A 1 183 ? 2.024 -2.020 -5.471 1.00 97.81 183 ALA A CA 1
ATOM 1489 C C . ALA A 1 183 ? 2.136 -2.736 -4.110 1.00 97.81 183 ALA A C 1
ATOM 1491 O O . ALA A 1 183 ? 1.239 -3.491 -3.737 1.00 97.81 183 ALA A O 1
ATOM 1492 N N . ALA A 1 184 ? 3.173 -2.437 -3.319 1.00 97.88 184 ALA A N 1
ATOM 1493 C CA . ALA A 1 184 ? 3.318 -2.969 -1.961 1.00 97.88 184 ALA A CA 1
ATOM 1494 C C . ALA A 1 184 ? 2.206 -2.497 -1.002 1.00 97.88 184 ALA A C 1
ATOM 1496 O O . ALA A 1 184 ? 1.724 -3.277 -0.178 1.00 97.88 184 ALA A O 1
ATOM 1497 N N . MET A 1 185 ? 1.752 -1.247 -1.136 1.00 96.12 185 MET A N 1
ATOM 1498 C CA . MET A 1 185 ? 0.610 -0.703 -0.388 1.00 96.12 185 MET A CA 1
ATOM 1499 C C . MET A 1 185 ? -0.707 -1.424 -0.707 1.00 96.12 185 MET A C 1
ATOM 1501 O O . MET A 1 185 ? -1.483 -1.690 0.205 1.00 96.12 185 MET A O 1
ATOM 1505 N N . SER A 1 186 ? -0.925 -1.801 -1.969 1.00 95.81 186 SER A N 1
ATOM 1506 C CA . SER A 1 186 ? -2.125 -2.535 -2.404 1.00 95.81 186 SER A CA 1
ATOM 1507 C C . SER A 1 186 ? -2.178 -3.996 -1.961 1.00 95.81 186 SER A C 1
ATOM 1509 O O . SER A 1 186 ? -3.191 -4.656 -2.171 1.00 95.81 186 SER A O 1
ATOM 1511 N N . ASN A 1 187 ? -1.085 -4.519 -1.391 1.00 96.56 187 ASN A N 1
ATOM 1512 C CA . ASN A 1 187 ? -0.885 -5.946 -1.120 1.00 96.56 187 ASN A CA 1
ATOM 1513 C C . ASN A 1 187 ? -1.126 -6.847 -2.355 1.00 96.56 187 ASN A C 1
ATOM 1515 O O . ASN A 1 187 ? -1.336 -8.052 -2.229 1.00 96.56 187 ASN A O 1
ATOM 1519 N N . ASN A 1 188 ? -1.088 -6.279 -3.567 1.00 95.31 188 ASN A N 1
ATOM 1520 C CA . ASN A 1 188 ? -1.262 -7.015 -4.809 1.00 95.31 188 ASN A CA 1
ATOM 1521 C C . ASN A 1 188 ? 0.069 -7.663 -5.201 1.00 95.31 188 ASN A C 1
ATOM 1523 O O . ASN A 1 188 ? 0.872 -7.103 -5.954 1.00 95.31 188 ASN A O 1
ATOM 1527 N N . VAL A 1 189 ? 0.307 -8.863 -4.670 1.00 97.19 189 VAL A N 1
ATOM 1528 C CA . VAL A 1 189 ? 1.534 -9.633 -4.920 1.00 97.19 189 VAL A CA 1
ATOM 1529 C C . VAL A 1 189 ? 1.746 -9.968 -6.397 1.00 97.19 189 VAL A C 1
ATOM 1531 O O . VAL A 1 189 ? 2.890 -10.100 -6.821 1.00 97.19 189 VAL A O 1
ATOM 1534 N N . VAL A 1 190 ? 0.681 -10.047 -7.205 1.00 97.44 190 VAL A N 1
ATOM 1535 C CA . VAL A 1 190 ? 0.781 -10.309 -8.652 1.00 97.44 190 VAL A CA 1
ATOM 1536 C C . VAL A 1 190 ? 1.422 -9.120 -9.363 1.00 97.44 190 VAL A C 1
ATOM 1538 O O . VAL A 1 190 ? 2.410 -9.294 -10.078 1.00 97.44 190 VAL A O 1
ATOM 1541 N N . VAL A 1 191 ? 0.913 -7.908 -9.126 1.00 98.00 191 VAL A N 1
ATOM 1542 C CA . VAL A 1 191 ? 1.489 -6.670 -9.680 1.00 98.00 191 VAL A CA 1
ATOM 1543 C C . VAL A 1 191 ? 2.891 -6.440 -9.128 1.00 98.00 191 VAL A C 1
ATOM 1545 O O . VAL A 1 191 ? 3.808 -6.123 -9.885 1.00 98.00 191 VAL A O 1
ATOM 1548 N N . LEU A 1 192 ? 3.085 -6.634 -7.822 1.00 98.00 192 LEU A N 1
ATOM 1549 C CA . LEU A 1 192 ? 4.389 -6.460 -7.193 1.00 98.00 192 LEU A CA 1
ATOM 1550 C C . LEU A 1 192 ? 5.432 -7.414 -7.797 1.00 98.00 192 LEU A C 1
ATOM 1552 O O . LEU A 1 192 ? 6.523 -6.974 -8.151 1.00 98.00 192 LEU A O 1
ATOM 1556 N N . GLN A 1 193 ? 5.079 -8.686 -8.011 1.00 98.06 193 GLN A N 1
ATOM 1557 C CA . GLN A 1 193 ? 5.941 -9.646 -8.700 1.00 98.06 193 GLN A CA 1
ATOM 1558 C C . GLN A 1 193 ? 6.199 -9.238 -10.157 1.00 98.06 193 GLN A C 1
ATOM 1560 O O . GLN A 1 193 ? 7.337 -9.309 -10.609 1.00 98.06 193 GLN A O 1
ATOM 1565 N N . ALA A 1 194 ? 5.182 -8.770 -10.886 1.00 98.06 194 ALA A N 1
ATOM 1566 C CA . ALA A 1 194 ? 5.325 -8.336 -12.278 1.00 98.06 194 ALA A CA 1
ATOM 1567 C C . ALA A 1 194 ? 6.303 -7.156 -12.448 1.00 98.06 194 ALA A C 1
ATOM 1569 O O . ALA A 1 194 ? 7.013 -7.081 -13.458 1.00 98.06 194 ALA A O 1
ATOM 1570 N N . LEU A 1 195 ? 6.356 -6.248 -11.465 1.00 97.94 195 LEU A N 1
ATOM 1571 C CA . LEU A 1 195 ? 7.332 -5.154 -11.409 1.00 97.94 195 LEU A CA 1
ATOM 1572 C C . LEU A 1 195 ? 8.748 -5.675 -11.121 1.00 97.94 195 LEU A C 1
ATOM 1574 O O . LEU A 1 195 ? 9.706 -5.252 -11.771 1.00 97.94 195 LEU A O 1
ATOM 1578 N N . LEU A 1 196 ? 8.887 -6.611 -10.179 1.00 97.19 196 LEU A N 1
ATOM 1579 C CA . LEU A 1 196 ? 10.174 -7.227 -9.834 1.00 97.19 196 LEU A CA 1
ATOM 1580 C C . LEU A 1 196 ? 10.752 -8.049 -10.997 1.00 97.19 196 LEU A C 1
ATOM 1582 O O . LEU A 1 196 ? 11.946 -7.947 -11.283 1.00 97.19 196 LEU A O 1
ATOM 1586 N N . ASP A 1 197 ? 9.904 -8.779 -11.728 1.00 96.75 197 ASP A N 1
ATOM 1587 C CA . ASP A 1 197 ? 10.277 -9.548 -12.926 1.00 96.75 197 ASP A CA 1
ATOM 1588 C C . ASP A 1 197 ? 10.883 -8.635 -14.019 1.00 96.75 197 ASP A C 1
ATOM 1590 O O . ASP A 1 197 ? 11.749 -9.053 -14.790 1.00 96.75 197 ASP A O 1
ATOM 1594 N N . ARG A 1 198 ? 10.507 -7.347 -14.035 1.00 96.00 198 ARG A N 1
ATOM 1595 C CA . ARG A 1 198 ? 11.030 -6.306 -14.943 1.00 96.00 198 ARG A CA 1
ATOM 1596 C C . ARG A 1 198 ? 12.259 -5.566 -14.406 1.00 96.00 198 ARG A C 1
ATOM 1598 O O . ARG A 1 198 ? 12.645 -4.535 -14.954 1.00 96.00 198 ARG A O 1
ATOM 1605 N N . LYS A 1 199 ? 12.906 -6.102 -13.367 1.00 92.75 199 LYS A N 1
ATOM 1606 C CA . LYS A 1 199 ? 14.146 -5.574 -12.771 1.00 92.75 199 LYS A CA 1
ATOM 1607 C C . LYS A 1 199 ? 14.029 -4.130 -12.267 1.00 92.75 199 LYS A C 1
ATOM 1609 O O . LYS A 1 199 ? 15.015 -3.392 -12.277 1.00 92.75 199 LYS A O 1
ATOM 1614 N N . VAL A 1 200 ? 12.843 -3.725 -11.807 1.00 95.44 200 VAL A N 1
ATOM 1615 C CA . VAL A 1 200 ? 12.702 -2.498 -11.011 1.00 95.44 200 VAL A CA 1
ATOM 1616 C C . VAL A 1 200 ? 13.572 -2.636 -9.761 1.00 95.44 200 VAL A C 1
ATOM 1618 O O . VAL A 1 200 ? 13.589 -3.690 -9.126 1.00 95.44 200 VAL A O 1
ATOM 1621 N N . ASP A 1 201 ? 14.306 -1.580 -9.404 1.00 96.50 201 ASP A N 1
ATOM 1622 C CA . ASP A 1 201 ? 15.071 -1.577 -8.157 1.00 96.50 201 ASP A CA 1
ATOM 1623 C C . ASP A 1 201 ? 14.114 -1.684 -6.960 1.00 96.50 201 ASP A C 1
ATOM 1625 O O . ASP A 1 201 ? 13.342 -0.771 -6.659 1.00 96.50 201 ASP A O 1
ATOM 1629 N N . ILE A 1 202 ? 14.187 -2.824 -6.272 1.00 97.06 202 ILE A N 1
ATOM 1630 C CA . ILE A 1 202 ? 13.350 -3.171 -5.121 1.00 97.06 202 ILE A CA 1
ATOM 1631 C C . ILE A 1 202 ? 13.504 -2.193 -3.946 1.00 97.06 202 ILE A C 1
ATOM 1633 O O . ILE A 1 202 ? 12.604 -2.075 -3.114 1.00 97.06 202 ILE A O 1
ATOM 1637 N N . ASN A 1 203 ? 14.628 -1.474 -3.875 1.00 97.12 203 ASN A N 1
ATOM 1638 C CA . ASN A 1 203 ? 14.939 -0.545 -2.789 1.00 97.12 203 ASN A CA 1
ATOM 1639 C C . ASN A 1 203 ? 14.634 0.912 -3.145 1.00 97.12 203 ASN A C 1
ATOM 1641 O O . ASN A 1 203 ? 15.018 1.815 -2.397 1.00 97.12 203 ASN A O 1
ATOM 1645 N N . GLN A 1 204 ? 13.931 1.165 -4.255 1.00 96.06 204 GLN A N 1
ATOM 1646 C CA . GLN A 1 204 ? 13.404 2.496 -4.522 1.00 96.06 204 GLN A CA 1
ATOM 1647 C C . GLN A 1 204 ? 12.538 2.950 -3.347 1.00 96.06 204 GLN A C 1
ATOM 1649 O O . GLN A 1 204 ? 11.561 2.306 -2.968 1.00 96.06 204 GLN A O 1
ATOM 1654 N N . ALA A 1 205 ? 12.919 4.087 -2.779 1.00 96.56 205 ALA A N 1
ATOM 1655 C CA . ALA A 1 205 ? 12.262 4.664 -1.621 1.00 96.56 205 ALA A CA 1
ATOM 1656 C C . ALA A 1 205 ? 11.509 5.939 -2.000 1.00 96.56 205 ALA A C 1
ATOM 1658 O O . ALA A 1 205 ? 11.903 6.607 -2.958 1.00 96.56 205 ALA A O 1
ATOM 1659 N N . THR A 1 206 ? 10.457 6.302 -1.267 1.00 96.25 206 THR A N 1
ATOM 1660 C CA . THR A 1 206 ? 9.778 7.605 -1.404 1.00 96.25 206 THR A CA 1
ATOM 1661 C C . THR A 1 206 ? 10.773 8.756 -1.206 1.00 96.25 206 THR A C 1
ATOM 1663 O O . THR A 1 206 ? 11.737 8.626 -0.454 1.00 96.25 206 THR A O 1
ATOM 1666 N N . THR A 1 207 ? 10.592 9.897 -1.878 1.00 96.12 207 THR A N 1
ATOM 1667 C CA . THR A 1 207 ? 11.533 11.033 -1.724 1.00 96.12 207 THR A CA 1
ATOM 1668 C C . THR A 1 207 ? 11.029 12.143 -0.809 1.00 96.12 207 THR A C 1
ATOM 1670 O O . THR A 1 207 ? 11.845 12.899 -0.284 1.00 96.12 207 THR A O 1
ATOM 1673 N N . LYS A 1 208 ? 9.716 12.234 -0.578 1.00 94.31 208 LYS A N 1
ATOM 1674 C CA . LYS A 1 208 ? 9.091 13.204 0.332 1.00 94.31 208 LYS A CA 1
ATOM 1675 C C . LYS A 1 208 ? 8.295 12.466 1.415 1.00 94.31 208 LYS A C 1
ATOM 1677 O O . LYS A 1 208 ? 7.855 11.341 1.164 1.00 94.31 208 LYS A O 1
ATOM 1682 N N . PRO A 1 209 ? 8.116 13.064 2.604 1.00 89.38 209 PRO A N 1
ATOM 1683 C CA . PRO A 1 209 ? 7.224 12.505 3.613 1.00 89.38 209 PRO A CA 1
ATOM 1684 C C . PRO A 1 209 ? 5.766 12.597 3.145 1.00 89.38 209 PRO A C 1
ATOM 1686 O O . PRO A 1 209 ? 5.400 13.542 2.441 1.00 89.38 209 PRO A O 1
ATOM 1689 N N . ALA A 1 210 ? 4.932 11.642 3.555 1.00 85.19 210 ALA A N 1
ATOM 1690 C CA . ALA A 1 210 ? 3.486 11.728 3.357 1.00 85.19 210 ALA A CA 1
ATOM 1691 C C . ALA A 1 210 ? 2.853 12.301 4.629 1.00 85.19 210 ALA A C 1
ATOM 1693 O O . ALA A 1 210 ? 2.557 11.574 5.576 1.00 85.19 210 ALA A O 1
ATOM 1694 N N . THR A 1 211 ? 2.692 13.625 4.655 1.00 75.69 211 THR A N 1
ATOM 1695 C CA . THR A 1 211 ? 2.224 14.379 5.830 1.00 75.69 211 THR A CA 1
ATOM 1696 C C . THR A 1 211 ? 0.810 14.003 6.257 1.00 75.69 211 THR A C 1
ATOM 1698 O O . THR A 1 211 ? 0.534 13.984 7.449 1.00 75.69 211 THR A O 1
ATOM 1701 N N . GLU A 1 212 ? -0.055 13.649 5.304 1.00 70.06 212 GLU A N 1
ATOM 1702 C CA . GLU A 1 212 ? -1.462 13.287 5.549 1.00 70.06 212 GLU A CA 1
ATOM 1703 C C . GLU A 1 212 ? -1.623 12.040 6.435 1.00 70.06 212 GLU A C 1
ATOM 1705 O O . GLU A 1 212 ? -2.648 11.863 7.083 1.00 70.06 212 GLU A O 1
ATOM 1710 N N . VAL A 1 213 ? -0.607 11.172 6.455 1.00 74.62 213 VAL A N 1
ATOM 1711 C CA . VAL A 1 213 ? -0.595 9.900 7.200 1.00 74.62 213 VAL A CA 1
ATOM 1712 C C . VAL A 1 213 ? 0.660 9.735 8.061 1.00 74.62 213 VAL A C 1
ATOM 1714 O O . VAL A 1 213 ? 0.977 8.635 8.505 1.00 74.62 213 VAL A O 1
ATOM 1717 N N . ASN A 1 214 ? 1.398 10.830 8.270 1.00 79.69 214 ASN A N 1
ATOM 1718 C CA . ASN A 1 214 ? 2.622 10.888 9.067 1.00 79.69 214 ASN A CA 1
ATOM 1719 C C . ASN A 1 214 ? 3.670 9.803 8.719 1.00 79.69 214 ASN A C 1
ATOM 1721 O O . ASN A 1 214 ? 4.304 9.222 9.601 1.00 79.69 214 ASN A O 1
ATOM 1725 N N . LEU A 1 215 ? 3.858 9.517 7.424 1.00 86.25 215 LEU A N 1
ATOM 1726 C CA . LEU A 1 215 ? 4.911 8.602 6.968 1.00 86.25 215 LEU A CA 1
ATOM 1727 C C . LEU A 1 215 ? 6.203 9.369 6.654 1.00 86.25 215 LEU A C 1
ATOM 1729 O O . LEU A 1 215 ? 6.146 10.404 5.974 1.00 86.25 215 LEU A O 1
ATOM 1733 N N . PRO A 1 216 ? 7.378 8.856 7.067 1.00 90.19 216 PRO A N 1
ATOM 1734 C CA . PRO A 1 216 ? 8.649 9.485 6.740 1.00 90.19 216 PRO A CA 1
ATOM 1735 C C . PRO A 1 216 ? 8.938 9.445 5.236 1.00 90.19 216 PRO A C 1
ATOM 1737 O O . PRO A 1 216 ? 8.424 8.615 4.483 1.00 90.19 216 PRO A O 1
ATOM 1740 N N . ALA A 1 217 ? 9.833 10.333 4.799 1.00 93.38 217 ALA A N 1
ATOM 1741 C CA . ALA A 1 217 ? 10.500 10.175 3.510 1.00 93.38 217 ALA A CA 1
ATOM 1742 C C . ALA A 1 217 ? 11.384 8.913 3.509 1.00 93.38 217 ALA A C 1
ATOM 1744 O O . ALA A 1 217 ? 11.624 8.309 4.553 1.00 93.38 217 ALA A O 1
ATOM 1745 N N . LYS A 1 218 ? 11.940 8.546 2.351 1.00 96.56 218 LYS A N 1
ATOM 1746 C CA . LYS A 1 218 ? 12.852 7.400 2.186 1.00 96.56 218 LYS A CA 1
ATOM 1747 C C . LYS A 1 218 ? 12.252 6.060 2.626 1.00 96.56 218 LYS A C 1
ATOM 1749 O O . LYS A 1 218 ? 12.983 5.134 2.965 1.00 96.56 218 LYS A O 1
ATOM 1754 N N . LEU A 1 219 ? 10.932 5.924 2.559 1.00 95.50 219 LEU A N 1
ATOM 1755 C CA . LEU A 1 219 ? 10.257 4.672 2.866 1.00 95.50 219 LEU A CA 1
ATOM 1756 C C . LEU A 1 219 ? 10.287 3.753 1.634 1.00 95.50 219 LEU A C 1
ATOM 1758 O O . LEU A 1 219 ? 9.867 4.156 0.549 1.00 95.50 219 LEU A O 1
ATOM 1762 N N . THR A 1 220 ? 10.813 2.536 1.775 1.00 97.62 220 THR A N 1
ATOM 1763 C CA . THR A 1 220 ? 10.853 1.532 0.695 1.00 97.62 220 THR A CA 1
ATOM 1764 C C . THR A 1 220 ? 9.524 0.787 0.577 1.00 97.62 220 THR A C 1
ATOM 1766 O O . THR A 1 220 ? 8.688 0.842 1.480 1.00 97.62 220 THR A O 1
ATOM 1769 N N . ALA A 1 221 ? 9.343 0.026 -0.507 1.00 97.81 221 ALA A N 1
ATOM 1770 C CA . ALA A 1 221 ? 8.220 -0.904 -0.643 1.00 97.81 221 ALA A CA 1
ATOM 1771 C C . ALA A 1 221 ? 8.099 -1.854 0.569 1.00 97.81 221 ALA A C 1
ATOM 1773 O O . ALA A 1 221 ? 6.997 -2.075 1.066 1.00 97.81 221 ALA A O 1
ATOM 1774 N N . LEU A 1 222 ? 9.232 -2.351 1.092 1.00 98.31 222 LEU A N 1
ATOM 1775 C CA . LEU A 1 222 ? 9.256 -3.204 2.284 1.00 98.31 222 LEU A CA 1
ATOM 1776 C C . LEU A 1 222 ? 8.772 -2.449 3.530 1.00 98.31 222 LEU A C 1
ATOM 1778 O O . LEU A 1 222 ? 7.933 -2.966 4.259 1.00 98.31 222 LEU A O 1
ATOM 1782 N N . GLY A 1 223 ? 9.249 -1.219 3.753 1.00 96.94 223 GLY A N 1
ATOM 1783 C CA . GLY A 1 223 ? 8.803 -0.391 4.881 1.00 96.94 223 GLY A CA 1
ATOM 1784 C C . GLY A 1 223 ? 7.301 -0.083 4.837 1.00 96.94 223 GLY A C 1
ATOM 1785 O O . GLY A 1 223 ? 6.622 -0.188 5.856 1.00 96.94 223 GLY A O 1
ATOM 1786 N N . ILE A 1 224 ? 6.765 0.216 3.647 1.00 96.31 224 ILE A N 1
ATOM 1787 C CA . ILE A 1 224 ? 5.324 0.436 3.428 1.00 96.31 224 ILE A CA 1
ATOM 1788 C C . ILE A 1 224 ? 4.522 -0.831 3.738 1.00 96.31 224 ILE A C 1
ATOM 1790 O O . ILE A 1 224 ? 3.540 -0.772 4.475 1.00 96.31 224 ILE A O 1
ATOM 1794 N N . ALA A 1 225 ? 4.938 -1.983 3.210 1.00 97.56 225 ALA A N 1
ATOM 1795 C CA . ALA A 1 225 ? 4.243 -3.242 3.465 1.00 97.56 225 ALA A CA 1
ATOM 1796 C C . ALA A 1 225 ? 4.247 -3.598 4.964 1.00 97.56 225 ALA A C 1
ATOM 1798 O O . ALA A 1 225 ? 3.234 -4.047 5.504 1.00 97.56 225 ALA A O 1
ATOM 1799 N N . CYS A 1 226 ? 5.361 -3.333 5.655 1.00 96.69 226 CYS A N 1
ATOM 1800 C CA . CYS A 1 226 ? 5.502 -3.556 7.089 1.00 96.69 226 CYS A CA 1
ATOM 1801 C C . CYS A 1 226 ? 4.549 -2.697 7.923 1.00 96.69 226 CYS A C 1
ATOM 1803 O O . CYS A 1 226 ? 3.822 -3.261 8.743 1.00 96.69 226 CYS A O 1
ATOM 1805 N N . ILE A 1 227 ? 4.532 -1.373 7.712 1.00 93.88 227 ILE A N 1
ATOM 1806 C CA . ILE A 1 227 ? 3.689 -0.456 8.498 1.00 93.88 227 ILE A CA 1
ATOM 1807 C C . ILE A 1 227 ? 2.194 -0.655 8.233 1.00 93.88 227 ILE A C 1
ATOM 1809 O O . ILE A 1 227 ? 1.385 -0.457 9.132 1.00 93.88 227 ILE A O 1
ATOM 1813 N N . LEU A 1 228 ? 1.822 -1.101 7.029 1.00 93.69 228 LEU A N 1
ATOM 1814 C CA . LEU A 1 228 ? 0.427 -1.354 6.658 1.00 93.69 228 LEU A CA 1
ATOM 1815 C C . LEU A 1 228 ? -0.047 -2.784 6.947 1.00 93.69 228 LEU A C 1
ATOM 1817 O O . LEU A 1 228 ? -1.198 -3.101 6.660 1.00 93.69 228 LEU A O 1
ATOM 1821 N N . ARG A 1 229 ? 0.794 -3.647 7.534 1.00 95.88 229 ARG A N 1
ATOM 1822 C CA . ARG A 1 229 ? 0.481 -5.062 7.831 1.00 95.88 229 ARG A CA 1
ATOM 1823 C C . ARG A 1 229 ? 0.196 -5.934 6.595 1.00 95.88 229 ARG A C 1
ATOM 1825 O O . ARG A 1 229 ? -0.442 -6.979 6.706 1.00 95.88 229 ARG A O 1
ATOM 1832 N N . ASN A 1 230 ? 0.730 -5.554 5.437 1.00 96.88 230 ASN A N 1
ATOM 1833 C CA . ASN A 1 230 ? 0.598 -6.272 4.166 1.00 96.88 230 ASN A CA 1
ATOM 1834 C C . ASN A 1 230 ? 1.621 -7.412 4.079 1.00 96.88 230 ASN A C 1
ATOM 1836 O O . ASN A 1 230 ? 2.647 -7.311 3.404 1.00 96.88 230 ASN A O 1
ATOM 1840 N N . ASN A 1 231 ? 1.393 -8.475 4.848 1.00 97.50 231 ASN A N 1
ATOM 1841 C CA . ASN A 1 231 ? 2.407 -9.500 5.093 1.00 97.50 231 ASN A CA 1
ATOM 1842 C C . ASN A 1 231 ? 2.730 -10.360 3.864 1.00 97.50 231 ASN A C 1
ATOM 1844 O O . ASN A 1 231 ? 3.861 -10.817 3.743 1.00 97.50 231 ASN A O 1
ATOM 1848 N N . GLU A 1 232 ? 1.798 -10.522 2.929 1.00 98.12 232 GLU A N 1
ATOM 1849 C CA . GLU A 1 232 ? 2.035 -11.209 1.657 1.00 98.12 232 GLU A CA 1
ATOM 1850 C C . GLU A 1 232 ? 3.033 -10.418 0.794 1.00 98.12 232 GLU A C 1
ATOM 1852 O O . GLU A 1 232 ? 3.981 -10.985 0.247 1.00 98.12 232 GLU A O 1
ATOM 1857 N N . ALA A 1 233 ? 2.893 -9.088 0.739 1.00 98.50 233 ALA A N 1
ATOM 1858 C CA . ALA A 1 233 ? 3.888 -8.220 0.115 1.00 98.50 233 ALA A CA 1
ATOM 1859 C C . ALA A 1 233 ? 5.233 -8.236 0.867 1.00 98.50 233 ALA A C 1
ATOM 1861 O O . ALA A 1 233 ? 6.281 -8.258 0.221 1.00 98.50 233 ALA A O 1
ATOM 1862 N N . VAL A 1 234 ? 5.231 -8.268 2.210 1.00 98.50 234 VAL A N 1
ATOM 1863 C CA . VAL A 1 234 ? 6.468 -8.410 3.010 1.00 98.50 234 VAL A CA 1
ATOM 1864 C C . VAL A 1 234 ? 7.202 -9.699 2.638 1.00 98.50 234 VAL A C 1
ATOM 1866 O O . VAL A 1 234 ? 8.392 -9.649 2.332 1.00 98.50 234 VAL A O 1
ATOM 1869 N N . GLU A 1 235 ? 6.511 -10.839 2.624 1.00 98.31 235 GLU A N 1
ATOM 1870 C CA . GLU A 1 235 ? 7.086 -12.140 2.262 1.00 98.31 235 GLU A CA 1
ATOM 1871 C C . GLU A 1 235 ? 7.708 -12.103 0.863 1.00 98.31 235 GLU A C 1
ATOM 1873 O O . GLU A 1 235 ? 8.878 -12.457 0.702 1.00 98.31 235 GLU A O 1
ATOM 1878 N N . LEU A 1 236 ? 6.978 -11.579 -0.125 1.00 98.38 236 LEU A N 1
ATOM 1879 C CA . LEU A 1 236 ? 7.466 -11.462 -1.498 1.00 98.38 236 LEU A CA 1
ATOM 1880 C C . LEU A 1 236 ? 8.732 -10.601 -1.605 1.00 98.38 236 LEU A C 1
ATOM 1882 O O . LEU A 1 236 ? 9.708 -10.994 -2.247 1.00 98.38 236 LEU A O 1
ATOM 1886 N N . LEU A 1 237 ? 8.740 -9.434 -0.956 1.00 98.50 237 LEU A N 1
ATOM 1887 C CA . LEU A 1 237 ? 9.871 -8.503 -0.978 1.00 98.50 237 LEU A CA 1
ATOM 1888 C C . LEU A 1 237 ? 11.109 -9.101 -0.300 1.00 98.50 237 LEU A C 1
ATOM 1890 O O . LEU A 1 237 ? 12.227 -8.917 -0.786 1.00 98.50 237 LEU A O 1
ATOM 1894 N N . LEU A 1 238 ? 10.929 -9.849 0.791 1.00 97.75 238 LEU A N 1
ATOM 1895 C CA . LEU A 1 238 ? 12.021 -10.558 1.462 1.00 97.75 238 LEU A CA 1
ATOM 1896 C C . LEU A 1 238 ? 12.569 -11.700 0.600 1.00 97.75 238 LEU A C 1
ATOM 1898 O O . LEU A 1 238 ? 13.788 -11.823 0.464 1.00 97.75 238 LEU A O 1
ATOM 1902 N N . CYS A 1 239 ? 11.701 -12.484 -0.046 1.00 96.69 239 CYS A N 1
ATOM 1903 C CA . CYS A 1 239 ? 12.111 -13.502 -1.019 1.00 96.69 239 CYS A CA 1
ATOM 1904 C C . CYS A 1 239 ? 12.908 -12.893 -2.183 1.00 96.69 239 CYS A C 1
ATOM 1906 O O . CYS A 1 239 ? 13.911 -13.464 -2.616 1.00 96.69 239 CYS A O 1
ATOM 1908 N N . ALA A 1 240 ? 12.520 -11.699 -2.632 1.00 96.69 240 ALA A N 1
ATOM 1909 C CA . ALA A 1 240 ? 13.219 -10.923 -3.654 1.00 96.69 240 ALA A CA 1
ATOM 1910 C C . ALA A 1 240 ? 14.450 -10.149 -3.132 1.00 96.69 240 ALA A C 1
ATOM 1912 O O . ALA A 1 240 ? 15.054 -9.376 -3.875 1.00 96.69 240 ALA A O 1
ATOM 1913 N N . ARG A 1 241 ? 14.873 -10.393 -1.882 1.00 95.75 241 ARG A N 1
ATOM 1914 C CA . ARG A 1 241 ? 16.075 -9.822 -1.246 1.00 95.75 241 ARG A CA 1
ATOM 1915 C C . ARG A 1 241 ? 16.048 -8.295 -1.096 1.00 95.75 241 ARG A C 1
ATOM 1917 O O . ARG A 1 241 ? 17.081 -7.639 -1.248 1.00 95.75 241 ARG A O 1
ATOM 1924 N N . ALA A 1 242 ? 14.890 -7.725 -0.761 1.00 97.25 242 ALA A N 1
ATOM 1925 C CA . ALA A 1 242 ? 14.794 -6.329 -0.333 1.00 97.25 242 ALA A CA 1
ATOM 1926 C C . ALA A 1 242 ? 15.742 -6.037 0.847 1.00 97.25 242 ALA A C 1
ATOM 1928 O O . ALA A 1 242 ? 15.947 -6.876 1.729 1.00 97.25 242 ALA A O 1
ATOM 1929 N N . GLN A 1 243 ? 16.314 -4.832 0.891 1.00 95.88 243 GLN A N 1
ATOM 1930 C CA . GLN A 1 243 ? 17.222 -4.426 1.964 1.00 95.88 243 GLN A CA 1
ATOM 1931 C C . GLN A 1 243 ? 16.453 -4.196 3.271 1.00 95.88 243 GLN A C 1
ATOM 1933 O O . GLN A 1 243 ? 15.864 -3.140 3.494 1.00 95.88 243 GLN A O 1
ATOM 1938 N N . VAL A 1 244 ? 16.525 -5.171 4.176 1.00 94.25 244 VAL A N 1
ATOM 1939 C CA . VAL A 1 244 ? 15.845 -5.140 5.486 1.00 94.25 244 VAL A CA 1
ATOM 1940 C C . VAL A 1 244 ? 16.297 -3.994 6.400 1.00 94.25 244 VAL A C 1
ATOM 1942 O O . VAL A 1 244 ? 15.517 -3.508 7.215 1.00 94.25 244 VAL A O 1
ATOM 1945 N N . ASN A 1 245 ? 17.543 -3.536 6.243 1.00 93.00 245 ASN A N 1
ATOM 1946 C CA . ASN A 1 245 ? 18.168 -2.509 7.084 1.00 93.00 245 ASN A CA 1
ATOM 1947 C C . ASN A 1 245 ? 18.205 -1.116 6.431 1.00 93.00 245 ASN A C 1
ATOM 1949 O O . ASN A 1 245 ? 18.888 -0.225 6.943 1.00 93.00 245 ASN A O 1
ATOM 1953 N N . TYR A 1 246 ? 17.506 -0.927 5.304 1.00 94.94 246 TYR A N 1
ATOM 1954 C CA . TYR A 1 246 ? 17.412 0.373 4.639 1.00 94.94 246 TYR A CA 1
ATOM 1955 C C . TYR A 1 246 ? 16.844 1.419 5.604 1.00 94.94 246 TYR A C 1
ATOM 1957 O O . TYR A 1 246 ? 15.828 1.161 6.248 1.00 94.94 246 TYR A O 1
ATOM 1965 N N . LYS A 1 247 ? 17.504 2.580 5.708 1.00 94.38 247 LYS A N 1
ATOM 1966 C CA . LYS A 1 247 ? 17.105 3.651 6.627 1.00 94.38 247 LYS A CA 1
ATOM 1967 C C . LYS A 1 247 ? 16.081 4.585 5.989 1.00 94.38 247 LYS A C 1
ATOM 1969 O O . LYS A 1 247 ? 16.359 5.181 4.946 1.00 94.38 247 LYS A O 1
ATOM 1974 N N . ASP A 1 248 ? 14.941 4.739 6.646 1.00 94.06 248 ASP A N 1
ATOM 1975 C CA . ASP A 1 248 ? 13.952 5.756 6.315 1.00 94.06 248 ASP A CA 1
ATOM 1976 C C . ASP A 1 248 ? 14.408 7.161 6.758 1.00 94.06 248 ASP A C 1
ATOM 1978 O O . ASP A 1 248 ? 15.527 7.377 7.238 1.00 94.06 248 ASP A O 1
ATOM 1982 N N . GLY A 1 249 ? 13.549 8.156 6.544 1.00 92.38 249 GLY A N 1
ATOM 1983 C CA . GLY A 1 249 ? 13.804 9.552 6.895 1.00 92.38 249 GLY A CA 1
ATOM 1984 C C . GLY A 1 249 ? 13.939 9.818 8.396 1.00 92.38 249 GLY A C 1
ATOM 1985 O O . GLY A 1 249 ? 14.476 10.863 8.753 1.00 92.38 249 GLY A O 1
ATOM 1986 N N . PHE A 1 250 ? 13.504 8.894 9.255 1.00 89.81 250 PHE A N 1
ATOM 1987 C CA . PHE A 1 250 ? 13.687 8.942 10.707 1.00 89.81 250 PHE A CA 1
ATOM 1988 C C . PHE A 1 250 ? 14.889 8.112 11.180 1.00 89.81 250 PHE A C 1
ATOM 1990 O O . PHE A 1 250 ? 15.115 8.004 12.380 1.00 89.81 250 PHE A O 1
ATOM 1997 N N . GLY A 1 251 ? 15.652 7.510 10.261 1.00 91.62 251 GLY A N 1
ATOM 1998 C CA . GLY A 1 251 ? 16.765 6.617 10.589 1.00 91.62 251 GLY A CA 1
ATOM 1999 C C . GLY A 1 251 ? 16.341 5.183 10.931 1.00 91.62 251 GLY A C 1
ATOM 2000 O O . GLY A 1 251 ? 17.211 4.317 11.076 1.00 91.62 251 GLY A O 1
ATOM 2001 N N . GLY A 1 252 ? 15.033 4.912 10.989 1.00 91.06 252 GLY A N 1
ATOM 2002 C CA . GLY A 1 252 ? 14.450 3.597 11.245 1.00 91.06 252 GLY A CA 1
ATOM 2003 C C . GLY A 1 252 ? 14.572 2.660 10.043 1.00 91.06 252 GLY A C 1
ATOM 2004 O O . GLY A 1 252 ? 14.831 3.083 8.922 1.00 91.06 252 GLY A O 1
ATOM 2005 N N . ASN A 1 253 ? 14.406 1.358 10.272 1.00 92.75 253 ASN A N 1
ATOM 2006 C CA . ASN A 1 253 ? 14.424 0.327 9.225 1.00 92.75 253 ASN A CA 1
ATOM 2007 C C . ASN A 1 253 ? 13.073 -0.408 9.128 1.00 92.75 253 ASN A C 1
ATOM 2009 O O . ASN A 1 253 ? 12.122 -0.080 9.840 1.00 92.75 253 ASN A O 1
ATOM 2013 N N . ALA A 1 254 ? 12.987 -1.442 8.284 1.00 94.19 254 ALA A N 1
ATOM 2014 C CA . ALA A 1 254 ? 11.750 -2.203 8.094 1.00 94.19 254 ALA A CA 1
ATOM 2015 C C . ALA A 1 254 ? 11.173 -2.762 9.414 1.00 94.19 254 ALA A C 1
ATOM 2017 O O . ALA A 1 254 ? 9.954 -2.814 9.577 1.00 94.19 254 ALA A O 1
ATOM 2018 N N . LEU A 1 255 ? 12.023 -3.117 10.385 1.00 94.44 255 LEU A N 1
ATOM 2019 C CA . LEU A 1 255 ? 11.578 -3.605 11.692 1.00 94.44 255 LEU A CA 1
ATOM 2020 C C . LEU A 1 255 ? 10.912 -2.501 12.517 1.00 94.44 255 LEU A C 1
ATOM 2022 O O . LEU A 1 255 ? 9.844 -2.727 13.078 1.00 94.44 255 LEU A O 1
ATOM 2026 N N . HIS A 1 256 ? 11.482 -1.293 12.515 1.00 91.94 256 HIS A N 1
ATOM 2027 C CA . HIS A 1 256 ? 10.881 -0.128 13.172 1.00 91.94 256 HIS A CA 1
ATOM 2028 C C . HIS A 1 256 ? 9.503 0.184 12.584 1.00 91.94 256 HIS A C 1
ATOM 2030 O O . HIS A 1 256 ? 8.548 0.395 13.328 1.00 91.94 256 HIS A O 1
ATOM 2036 N N . THR A 1 257 ? 9.374 0.135 11.254 1.00 92.44 257 THR A N 1
ATOM 2037 C CA . THR A 1 257 ? 8.086 0.357 10.579 1.00 92.44 257 THR A CA 1
ATOM 2038 C C . THR A 1 257 ? 7.061 -0.737 10.896 1.00 92.44 257 THR A C 1
ATOM 2040 O O . THR A 1 257 ? 5.891 -0.423 11.091 1.00 92.44 257 THR A O 1
ATOM 2043 N N . ALA A 1 258 ? 7.480 -2.003 11.032 1.00 94.44 258 ALA A N 1
ATOM 2044 C CA . ALA A 1 258 ? 6.601 -3.095 11.456 1.00 94.44 258 ALA A CA 1
ATOM 2045 C C . ALA A 1 258 ? 6.113 -2.917 12.904 1.00 94.44 258 ALA A C 1
ATOM 2047 O O . ALA A 1 258 ? 4.936 -3.137 13.176 1.00 94.44 258 ALA A O 1
ATOM 2048 N N . CYS A 1 259 ? 6.981 -2.468 13.818 1.00 92.44 259 CYS A N 1
ATOM 2049 C CA . CYS A 1 259 ? 6.586 -2.123 15.186 1.00 92.44 259 CYS A CA 1
ATOM 2050 C C . CYS A 1 259 ? 5.615 -0.934 15.209 1.00 92.44 259 CYS A C 1
ATOM 2052 O O . CYS A 1 259 ? 4.593 -0.986 15.886 1.00 92.44 259 CYS A O 1
ATOM 2054 N N . ALA A 1 260 ? 5.891 0.115 14.428 1.00 89.12 260 ALA A N 1
ATOM 2055 C CA . ALA A 1 260 ? 5.006 1.273 14.314 1.00 89.12 260 ALA A CA 1
ATOM 2056 C C . ALA A 1 260 ? 3.642 0.922 13.693 1.00 89.12 260 ALA A C 1
ATOM 2058 O O . ALA A 1 260 ? 2.662 1.613 13.951 1.00 89.12 260 ALA A O 1
ATOM 2059 N N . GLY A 1 261 ? 3.566 -0.121 12.868 1.00 88.88 261 GLY A N 1
ATOM 2060 C CA . GLY A 1 261 ? 2.325 -0.614 12.270 1.00 88.88 261 GLY A CA 1
ATOM 2061 C C . GLY A 1 261 ? 1.564 -1.642 13.108 1.00 88.88 261 GLY A C 1
ATOM 2062 O O . GLY A 1 261 ? 0.599 -2.197 12.594 1.00 88.88 261 GLY A O 1
ATOM 2063 N N . ASP A 1 262 ? 2.018 -1.950 14.330 1.00 91.12 262 ASP A N 1
ATOM 2064 C CA . ASP A 1 262 ? 1.529 -3.082 15.135 1.00 91.12 262 ASP A CA 1
ATOM 2065 C C . ASP A 1 262 ? 1.440 -4.383 14.312 1.00 91.12 262 ASP A C 1
ATOM 2067 O O . ASP A 1 262 ? 0.411 -5.051 14.204 1.00 91.12 262 ASP A O 1
ATOM 2071 N N . ASN A 1 263 ? 2.539 -4.710 13.622 1.00 94.44 263 ASN A N 1
ATOM 2072 C CA . ASN A 1 263 ? 2.622 -5.855 12.725 1.00 94.44 263 ASN A CA 1
ATOM 2073 C C . ASN A 1 263 ? 3.460 -6.997 13.328 1.00 94.44 263 ASN A C 1
ATOM 2075 O O . ASN A 1 263 ? 4.606 -7.211 12.911 1.00 94.44 263 ASN A O 1
ATOM 2079 N N . PRO A 1 264 ? 2.918 -7.802 14.262 1.00 95.75 264 PRO A N 1
ATOM 2080 C CA . PRO A 1 264 ? 3.676 -8.882 14.890 1.00 95.75 264 PRO A CA 1
ATOM 2081 C C . PRO A 1 264 ? 4.111 -9.960 13.886 1.00 95.75 264 PRO A C 1
ATOM 2083 O O . PRO A 1 264 ? 5.159 -10.583 14.064 1.00 95.75 264 PRO A O 1
ATOM 2086 N N . ARG A 1 265 ? 3.344 -10.188 12.808 1.00 96.88 265 ARG A N 1
ATOM 2087 C CA . ARG A 1 265 ? 3.745 -11.112 11.733 1.00 96.88 265 ARG A CA 1
ATOM 2088 C C . ARG A 1 265 ? 4.916 -10.544 10.931 1.00 96.88 265 ARG A C 1
ATOM 2090 O O . ARG A 1 265 ? 5.893 -11.262 10.745 1.00 96.88 265 ARG A O 1
ATOM 2097 N N . GLY A 1 266 ? 4.864 -9.274 10.538 1.00 97.19 266 GLY A N 1
ATOM 2098 C CA . GLY A 1 266 ? 5.967 -8.586 9.865 1.00 97.19 266 GLY A CA 1
ATOM 2099 C C . GLY A 1 266 ? 7.247 -8.577 10.697 1.00 97.19 266 GLY A C 1
ATOM 2100 O O . GLY A 1 266 ? 8.310 -8.906 10.177 1.00 97.19 266 GLY A O 1
ATOM 2101 N N . VAL A 1 267 ? 7.147 -8.316 12.006 1.00 96.56 267 VAL A N 1
ATOM 2102 C CA . VAL A 1 267 ? 8.278 -8.428 12.946 1.00 96.56 267 VAL A CA 1
ATOM 2103 C C . VAL A 1 267 ? 8.890 -9.827 12.895 1.00 96.56 267 VAL A C 1
ATOM 2105 O O . VAL A 1 267 ? 10.099 -9.963 12.711 1.00 96.56 267 VAL A O 1
ATOM 2108 N N . ARG A 1 268 ? 8.068 -10.884 12.981 1.00 96.50 268 ARG A N 1
ATOM 2109 C CA . ARG A 1 268 ? 8.559 -12.267 12.868 1.00 96.50 268 ARG A CA 1
ATOM 2110 C C . ARG A 1 268 ? 9.250 -12.513 11.527 1.00 96.50 268 ARG A C 1
ATOM 2112 O O . ARG A 1 268 ? 10.356 -13.045 11.530 1.00 96.50 268 ARG A O 1
ATOM 2119 N N . LEU A 1 269 ? 8.642 -12.124 10.408 1.00 96.88 269 LEU A N 1
ATOM 2120 C CA . LEU A 1 269 ? 9.214 -12.300 9.066 1.00 96.88 269 LEU A CA 1
ATOM 2121 C C . LEU A 1 269 ? 10.584 -11.616 8.934 1.00 96.88 269 LEU A C 1
ATOM 2123 O O . LEU A 1 269 ? 11.548 -12.226 8.472 1.00 96.88 269 LEU A O 1
ATOM 2127 N N . LEU A 1 270 ? 10.700 -10.381 9.419 1.00 96.06 270 LEU A N 1
ATOM 2128 C CA . LEU A 1 270 ? 11.942 -9.609 9.388 1.00 96.06 270 LEU A CA 1
ATOM 2129 C C . LEU A 1 270 ? 13.034 -10.193 10.289 1.00 96.06 270 LEU A C 1
ATOM 2131 O O . LEU A 1 270 ? 14.198 -10.231 9.887 1.00 96.06 270 LEU A O 1
ATOM 2135 N N . CYS A 1 271 ? 12.679 -10.695 11.475 1.00 92.06 271 CYS A N 1
ATOM 2136 C CA . CYS A 1 271 ? 13.623 -11.388 12.353 1.00 92.06 271 CYS A CA 1
ATOM 2137 C C . CYS A 1 271 ? 14.196 -12.648 11.683 1.00 92.06 271 CYS A C 1
ATOM 2139 O O . CYS A 1 271 ? 15.406 -12.873 11.738 1.00 92.06 271 CYS A O 1
ATOM 2141 N N . HIS A 1 272 ? 13.367 -13.431 10.982 1.00 91.00 272 HIS A N 1
ATOM 2142 C CA . HIS A 1 272 ? 13.842 -14.585 10.202 1.00 91.00 272 HIS A CA 1
ATOM 2143 C C . HIS A 1 272 ? 14.756 -14.159 9.043 1.00 91.00 272 HIS A C 1
ATOM 2145 O O . HIS A 1 272 ? 15.744 -14.835 8.753 1.00 91.00 272 HIS A O 1
ATOM 2151 N N . ALA A 1 273 ? 14.488 -13.002 8.435 1.00 88.88 273 ALA A N 1
ATOM 2152 C CA . ALA A 1 273 ? 15.333 -12.393 7.409 1.00 88.88 273 ALA A CA 1
ATOM 2153 C C . ALA A 1 273 ? 16.580 -11.664 7.964 1.00 88.88 273 ALA A C 1
ATOM 2155 O O . ALA A 1 273 ? 17.278 -10.987 7.210 1.00 88.88 273 ALA A O 1
ATOM 2156 N N . ARG A 1 274 ? 16.893 -11.820 9.263 1.00 83.62 274 ARG A N 1
ATOM 2157 C CA . ARG A 1 274 ? 18.051 -11.219 9.955 1.00 83.62 274 ARG A CA 1
ATOM 2158 C C . ARG A 1 274 ? 18.080 -9.683 9.913 1.00 83.62 274 ARG A C 1
ATOM 2160 O O . ARG A 1 274 ? 19.155 -9.085 9.824 1.00 83.62 274 ARG A O 1
ATOM 2167 N N . ALA A 1 275 ? 16.917 -9.035 9.990 1.00 73.00 275 ALA A N 1
ATOM 2168 C CA . ALA A 1 275 ? 16.843 -7.589 10.197 1.00 73.00 275 ALA A CA 1
ATOM 2169 C C . ALA A 1 275 ? 17.564 -7.186 11.498 1.00 73.00 275 ALA A C 1
ATOM 2171 O O . ALA A 1 275 ? 17.472 -7.877 12.515 1.00 73.00 275 ALA A O 1
ATOM 2172 N N . ASN A 1 276 ? 18.304 -6.076 11.469 1.00 70.88 276 ASN A N 1
ATOM 2173 C CA . ASN A 1 276 ? 19.056 -5.605 12.626 1.00 70.88 276 ASN A CA 1
ATOM 2174 C C . ASN A 1 276 ? 18.107 -4.980 13.658 1.00 70.88 276 ASN A C 1
ATOM 2176 O O . ASN A 1 276 ? 17.577 -3.887 13.446 1.00 70.88 276 ASN A O 1
ATOM 2180 N N . VAL A 1 277 ? 17.939 -5.678 14.782 1.00 71.44 277 VAL A N 1
ATOM 2181 C CA . VAL A 1 277 ? 17.063 -5.285 15.897 1.00 71.44 277 VAL A CA 1
ATOM 2182 C C . VAL A 1 277 ? 17.634 -4.111 16.703 1.00 71.44 277 VAL A C 1
ATOM 2184 O O . VAL A 1 277 ? 16.881 -3.348 17.290 1.00 71.44 277 VAL A O 1
ATOM 2187 N N . ASN A 1 278 ? 18.958 -3.927 16.690 1.00 67.94 278 ASN A N 1
ATOM 2188 C CA . ASN A 1 278 ? 19.662 -2.910 17.483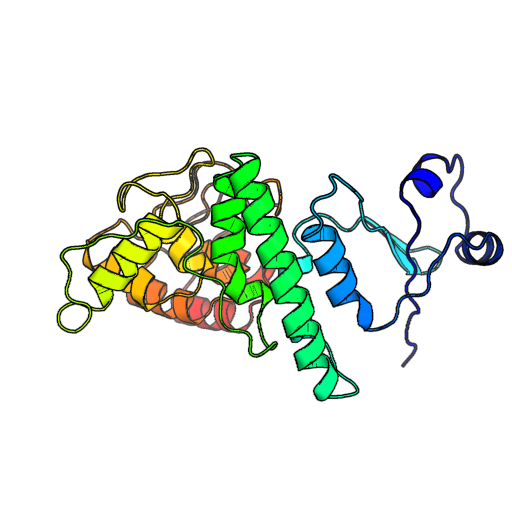 1.00 67.94 278 ASN A CA 1
ATOM 2189 C C . ASN A 1 278 ? 20.041 -1.669 16.666 1.00 67.94 278 ASN A C 1
ATOM 2191 O O . ASN A 1 278 ? 20.887 -0.876 17.081 1.00 67.94 278 ASN A O 1
ATOM 2195 N N . GLN A 1 279 ? 19.492 -1.527 15.462 1.00 64.25 279 GLN A N 1
ATOM 2196 C CA . GLN A 1 279 ? 19.788 -0.379 14.623 1.00 64.25 279 GLN A CA 1
ATOM 2197 C C . GLN A 1 279 ? 19.167 0.869 15.251 1.00 64.25 279 GLN A C 1
ATOM 2199 O O . GLN A 1 279 ? 17.955 1.021 15.237 1.00 64.25 279 GLN A O 1
ATOM 2204 N N . GLN A 1 280 ? 19.999 1.742 15.816 1.00 51.72 280 GLN A N 1
ATOM 2205 C CA . GLN A 1 280 ? 19.538 2.997 16.406 1.00 51.72 280 GLN A CA 1
ATOM 2206 C C . GLN A 1 280 ? 19.022 3.943 15.310 1.00 51.72 280 GLN A C 1
ATOM 2208 O O . GLN A 1 280 ? 19.662 4.070 14.254 1.00 51.72 280 GLN A O 1
ATOM 2213 N N . SER A 1 281 ? 17.862 4.553 15.582 1.00 49.50 281 SER A N 1
ATOM 2214 C CA . SER A 1 281 ? 17.268 5.665 14.829 1.00 49.50 281 SER A CA 1
ATOM 2215 C C . SER A 1 281 ? 18.174 6.888 14.858 1.00 49.50 281 SER A C 1
ATOM 2217 O O . SER A 1 281 ? 18.561 7.265 15.990 1.00 49.50 281 SER A O 1
#

InterPro domains:
  IPR002110 Ankyrin repeat [PF12796] (216-280)
  IPR002110 Ankyrin repeat [SM00248] (175-204)
  IPR002110 Ankyrin repeat [SM00248] (217-246)
  IPR002110 Ankyrin repeat [SM00248] (250-279)
  IPR036770 Ankyrin repeat-containing domain superfamily [G3DSA:1.25.40.20] (154-281)
  IPR036770 Ankyrin repeat-containing domain superfamily [SSF48403] (159-279)

Radius of gyration: 20.54 Å; chains: 1; bounding box: 45×46×60 Å

pLDDT: mean 84.41, std 15.94, range [31.81, 98.5]

Organism: NCBI:txid1628268

Secondary structure (DSSP, 8-state):
-----EEE--HHHHHT-SSPPPHHHHHHTT--EEE-TTHHHHHHHHHH-SS---PEEEEEETTEEEEEPTTGGGTS-GGGS--SSHHHHHHHHHHHHHHHHHHHHHHHHTT-HHHHHHHHHTHHHHTTTTT-PPP---S-----S--TTT-HHHHHHHHHHHHTT-SSTT---TT---HHHHHHHTT-HHHHHHHHHTT--TT-B-SS-BGGGTBPSS-BHHHHHHHTT-HHHHHHHHHTT--TT---TTS--HHHHHHHTT-HHHHHHHHHTT--TT---